Protein AF-A0A8K0P795-F1 (afdb_monomer_lite)

Organism: Ladona fulva (NCBI:txid123851)

pLDDT: mean 73.06, std 20.1, range [24.53, 95.75]

Structure (mmCIF, N/CA/C/O backbone):
data_AF-A0A8K0P795-F1
#
_entry.id   AF-A0A8K0P795-F1
#
loop_
_atom_site.group_PDB
_atom_site.id
_atom_site.type_symbol
_atom_site.label_atom_id
_atom_site.label_alt_id
_atom_site.label_comp_id
_atom_site.label_asym_id
_atom_site.label_entity_id
_atom_site.label_seq_id
_atom_site.pdbx_PDB_ins_code
_atom_site.Cartn_x
_atom_site.Cartn_y
_atom_site.Cartn_z
_atom_site.occupancy
_atom_site.B_iso_or_equiv
_atom_site.auth_seq_id
_atom_site.auth_comp_id
_atom_site.auth_asym_id
_atom_site.auth_atom_id
_atom_site.pdbx_PDB_model_num
ATOM 1 N N . MET A 1 1 ? 31.145 4.827 -40.349 1.00 39.22 1 MET A N 1
ATOM 2 C CA . MET A 1 1 ? 30.273 5.977 -40.010 1.00 39.22 1 MET A CA 1
ATOM 3 C C . MET A 1 1 ? 30.543 6.346 -38.563 1.00 39.22 1 MET A C 1
ATOM 5 O O . MET A 1 1 ? 30.526 5.424 -37.750 1.00 39.22 1 MET A O 1
ATOM 9 N N . PRO A 1 2 ? 30.859 7.611 -38.242 1.00 43.78 2 PRO A N 1
ATOM 10 C CA . PRO A 1 2 ? 31.162 7.998 -36.871 1.00 43.78 2 PRO A CA 1
ATOM 11 C C . PRO A 1 2 ? 29.923 7.743 -36.013 1.00 43.78 2 PRO A C 1
ATOM 13 O O . PRO A 1 2 ? 28.812 8.144 -36.361 1.00 43.78 2 PRO A O 1
ATOM 16 N N . LEU A 1 3 ? 30.112 6.967 -34.952 1.00 54.28 3 LEU A N 1
ATOM 17 C CA . LEU A 1 3 ? 29.038 6.528 -34.074 1.00 54.28 3 LEU A CA 1
ATOM 18 C C . LEU A 1 3 ? 28.539 7.751 -33.295 1.00 54.28 3 LEU A C 1
ATOM 20 O O . LEU A 1 3 ? 29.339 8.490 -32.716 1.00 54.28 3 LEU A O 1
ATOM 24 N N . GLY A 1 4 ? 27.232 8.013 -33.393 1.00 63.78 4 GLY A N 1
ATOM 25 C CA . GLY A 1 4 ? 26.589 9.198 -32.825 1.00 63.78 4 GLY A CA 1
ATOM 26 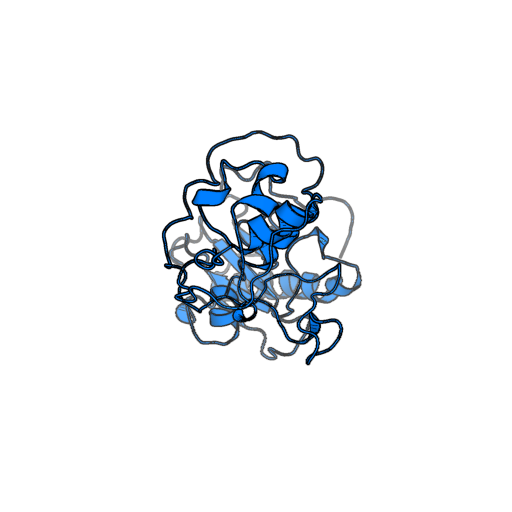C C . GLY A 1 4 ? 26.753 9.281 -31.307 1.00 63.78 4 GLY A C 1
ATOM 27 O O . GLY A 1 4 ? 27.310 8.395 -30.671 1.00 63.78 4 GLY A O 1
ATOM 28 N N . ARG A 1 5 ? 26.281 10.355 -30.674 1.00 78.38 5 ARG A N 1
ATOM 29 C CA . ARG A 1 5 ? 26.218 10.381 -29.204 1.00 78.38 5 ARG A CA 1
ATOM 30 C C . ARG A 1 5 ? 25.296 9.270 -28.697 1.00 78.38 5 ARG A C 1
ATOM 32 O O . ARG A 1 5 ? 24.285 8.977 -29.337 1.00 78.38 5 ARG A O 1
ATOM 39 N N . CYS A 1 6 ? 25.655 8.670 -27.559 1.00 81.75 6 CYS A N 1
ATOM 40 C CA . CYS A 1 6 ? 24.777 7.724 -26.878 1.00 81.75 6 CYS A CA 1
ATOM 41 C C . CYS A 1 6 ? 23.409 8.375 -26.630 1.00 81.75 6 CYS A C 1
ATOM 43 O O . CYS A 1 6 ? 23.326 9.541 -26.250 1.00 81.75 6 CYS A O 1
ATOM 45 N N . LEU A 1 7 ? 22.341 7.618 -26.861 1.00 82.56 7 LEU A N 1
ATOM 46 C CA . LEU A 1 7 ? 20.972 8.099 -26.717 1.00 82.56 7 LEU A CA 1
ATOM 47 C C . LEU A 1 7 ? 20.549 8.333 -25.261 1.00 82.56 7 LEU A C 1
ATOM 49 O O . LEU A 1 7 ? 19.622 9.105 -25.012 1.00 82.56 7 LEU A O 1
ATOM 53 N N . VAL A 1 8 ? 21.190 7.645 -24.319 1.00 76.00 8 VAL A N 1
ATOM 54 C CA . VAL A 1 8 ? 20.822 7.695 -22.905 1.00 76.00 8 VAL A CA 1
ATOM 55 C C . VAL A 1 8 ? 21.069 9.092 -22.338 1.00 76.00 8 VAL A C 1
ATOM 57 O O . VAL A 1 8 ? 22.171 9.632 -22.453 1.00 76.00 8 VAL A O 1
ATOM 60 N N . ILE A 1 9 ? 20.035 9.667 -21.716 1.00 69.50 9 ILE A N 1
ATOM 61 C CA . ILE A 1 9 ? 20.100 10.988 -21.082 1.00 69.50 9 ILE A CA 1
ATOM 62 C C . ILE A 1 9 ? 21.174 10.968 -19.986 1.00 69.50 9 ILE A C 1
ATOM 64 O O . ILE A 1 9 ? 21.279 10.018 -19.217 1.00 69.50 9 ILE A O 1
ATOM 68 N N . GLY A 1 10 ? 22.030 11.992 -19.966 1.00 66.81 10 GLY A N 1
ATOM 69 C CA . GLY A 1 10 ? 23.158 12.079 -19.032 1.00 66.81 10 GLY A CA 1
ATOM 70 C C . GLY A 1 10 ? 24.388 11.244 -19.418 1.00 66.81 10 GLY A C 1
ATOM 71 O O . GLY A 1 10 ? 25.438 11.387 -18.795 1.00 66.81 10 GLY A O 1
ATOM 72 N N . CYS A 1 11 ? 24.329 10.416 -20.469 1.00 71.25 11 CYS A N 1
ATOM 73 C CA . CYS A 1 11 ? 25.502 9.679 -20.932 1.00 71.25 11 CYS A CA 1
ATOM 74 C C . CYS A 1 11 ? 26.389 10.544 -21.843 1.00 71.25 11 CYS A C 1
ATOM 76 O O . CYS A 1 11 ? 26.081 10.776 -23.010 1.00 71.25 11 CYS A O 1
ATOM 78 N N . GLY A 1 12 ? 27.554 10.959 -21.337 1.00 69.88 12 GLY A N 1
ATOM 79 C CA . GLY A 1 12 ? 28.558 11.721 -22.096 1.00 69.88 12 GLY A CA 1
ATOM 80 C C . GLY A 1 12 ? 29.359 10.912 -23.127 1.00 69.88 12 GLY A C 1
ATOM 81 O O . GLY A 1 12 ? 30.314 11.426 -23.705 1.00 69.88 12 GLY A O 1
ATOM 82 N N . THR A 1 13 ? 29.017 9.640 -23.366 1.00 77.12 13 THR A N 1
ATOM 83 C CA . THR A 1 13 ? 29.786 8.787 -24.285 1.00 77.12 13 THR A CA 1
ATOM 84 C C . THR A 1 13 ? 29.530 9.208 -25.734 1.00 77.12 13 THR A C 1
ATOM 86 O O . THR A 1 13 ? 28.415 9.088 -26.250 1.00 77.12 13 THR A O 1
ATOM 89 N N . SER A 1 14 ? 30.582 9.675 -26.403 1.00 72.75 14 SER A N 1
ATOM 90 C CA . SER A 1 14 ? 30.595 10.006 -27.828 1.00 72.75 14 SER A CA 1
ATOM 91 C C . SER A 1 14 ? 31.686 9.188 -28.524 1.00 72.75 14 SER A C 1
ATOM 93 O O . SER A 1 14 ? 32.802 9.086 -28.024 1.00 72.75 14 SER A O 1
ATOM 95 N N . GLY A 1 15 ? 31.348 8.541 -29.644 1.00 70.62 15 GLY A N 1
ATOM 96 C CA . GLY A 1 15 ? 32.251 7.603 -30.320 1.00 70.62 15 GLY A CA 1
ATOM 97 C C . GLY A 1 15 ? 32.399 6.238 -29.622 1.00 70.62 15 GLY A C 1
ATOM 98 O O . GLY A 1 15 ? 31.711 5.935 -28.645 1.00 70.62 15 GLY A O 1
ATOM 99 N N . GLY A 1 16 ? 33.278 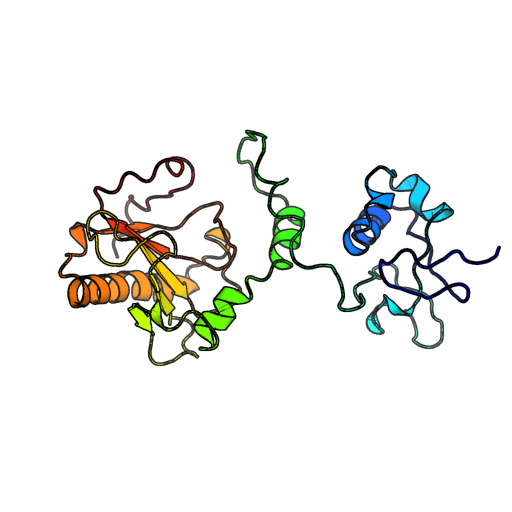5.387 -30.166 1.00 77.19 16 GLY A N 1
ATOM 100 C CA . GLY A 1 16 ? 33.503 4.009 -29.695 1.00 77.19 16 GLY A CA 1
ATOM 101 C C . GLY A 1 16 ? 32.414 3.018 -30.123 1.00 77.19 16 GLY A C 1
ATOM 102 O O . GLY A 1 16 ? 31.491 3.390 -30.833 1.00 77.19 16 GLY A O 1
ATOM 103 N N . LYS A 1 17 ? 32.514 1.744 -29.714 1.00 80.25 17 LYS A N 1
ATOM 104 C CA . LYS A 1 17 ? 31.526 0.694 -30.039 1.00 80.25 17 LYS A CA 1
ATOM 105 C C . LYS A 1 17 ? 30.145 1.088 -29.513 1.00 80.25 17 LYS A C 1
ATOM 107 O O . LYS A 1 17 ? 30.014 1.412 -28.339 1.00 80.25 17 LYS A O 1
ATOM 112 N N . GLN A 1 18 ? 29.122 1.032 -30.362 1.00 85.31 18 GLN A N 1
ATOM 113 C CA . GLN A 1 18 ? 27.737 1.301 -29.973 1.00 85.31 18 GLN A CA 1
ATOM 114 C C . GLN A 1 18 ? 26.785 0.317 -30.638 1.00 85.31 18 GLN A C 1
ATOM 116 O O . GLN A 1 18 ? 27.052 -0.203 -31.724 1.00 85.31 18 GLN A O 1
ATOM 121 N N . PHE A 1 19 ? 25.656 0.090 -29.981 1.00 87.06 19 PHE A N 1
ATOM 122 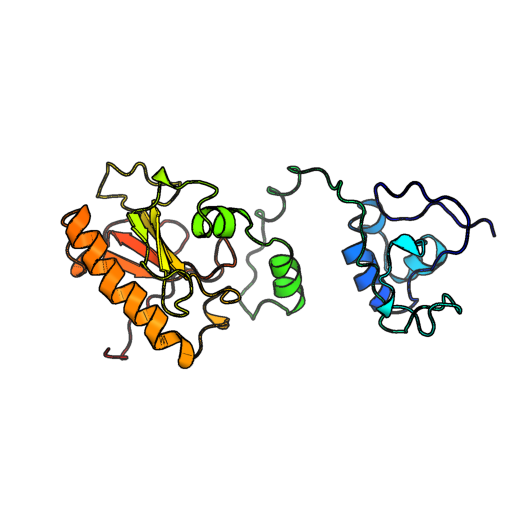C CA . PHE A 1 19 ? 24.613 -0.815 -30.422 1.00 87.06 19 PHE A CA 1
ATOM 123 C C . PHE A 1 19 ? 23.446 -0.034 -31.008 1.00 87.06 19 PHE A C 1
ATOM 125 O O . PHE A 1 19 ? 22.941 0.912 -30.403 1.00 87.06 19 PHE A O 1
ATOM 132 N N . ARG A 1 20 ? 23.024 -0.443 -32.204 1.00 87.94 20 ARG A N 1
ATOM 133 C CA . ARG A 1 20 ? 21.805 0.051 -32.847 1.00 87.94 20 ARG A CA 1
ATOM 134 C C . ARG A 1 20 ? 20.589 -0.629 -32.238 1.00 87.94 20 ARG A C 1
ATOM 136 O O . ARG A 1 20 ? 20.677 -1.760 -31.761 1.00 87.94 20 ARG A O 1
ATOM 143 N N . PHE A 1 21 ? 19.451 0.046 -32.323 1.00 86.94 21 PHE A N 1
ATOM 144 C CA . PHE A 1 21 ? 18.169 -0.531 -31.934 1.00 86.94 21 PHE A CA 1
ATOM 145 C C . PHE A 1 21 ? 17.851 -1.776 -32.770 1.00 86.94 21 PHE A C 1
ATOM 147 O O . PHE A 1 21 ? 18.122 -1.764 -33.969 1.00 86.94 21 PHE A O 1
ATOM 154 N N . PRO A 1 22 ? 17.244 -2.829 -32.198 1.00 83.81 22 PRO A N 1
ATOM 155 C CA . PRO A 1 22 ? 16.767 -3.976 -32.969 1.00 83.81 22 PRO A CA 1
ATOM 156 C C . PRO A 1 22 ? 15.833 -3.552 -34.116 1.00 83.81 22 PRO A C 1
ATOM 158 O O . PRO A 1 22 ? 15.027 -2.648 -33.958 1.00 83.81 22 PRO A O 1
ATOM 161 N N . ARG A 1 23 ? 15.866 -4.223 -35.274 1.00 81.00 23 ARG A N 1
ATOM 162 C CA . ARG A 1 23 ? 14.910 -3.931 -36.372 1.00 81.00 23 ARG A CA 1
ATOM 163 C C . ARG A 1 23 ? 13.493 -4.470 -36.123 1.00 81.00 23 ARG A C 1
ATOM 165 O O . ARG A 1 23 ? 12.609 -4.287 -36.951 1.00 81.00 23 ARG A O 1
ATOM 172 N N . THR A 1 24 ? 13.286 -5.172 -35.014 1.00 76.88 24 THR A N 1
ATOM 173 C CA . THR A 1 24 ? 12.017 -5.807 -34.647 1.00 76.88 24 THR A CA 1
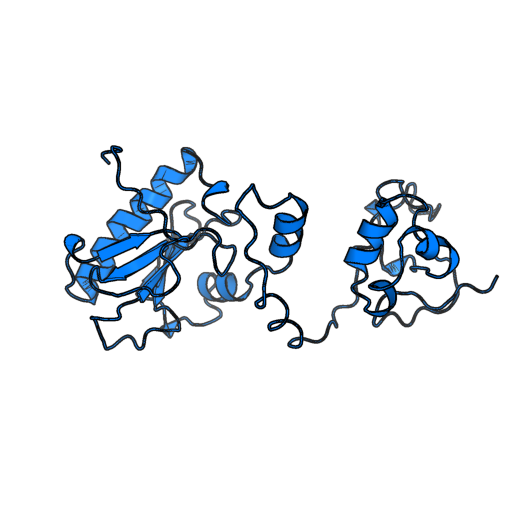ATOM 174 C C . THR A 1 24 ? 11.243 -4.950 -33.644 1.00 76.88 24 THR A C 1
ATOM 176 O O . THR A 1 24 ? 11.746 -3.939 -33.155 1.00 76.88 24 THR A O 1
ATOM 179 N N . VAL A 1 25 ? 10.038 -5.393 -33.267 1.00 74.94 25 VAL A N 1
ATOM 180 C CA . VAL A 1 25 ? 9.224 -4.759 -32.210 1.00 74.94 25 VAL A CA 1
ATOM 181 C C . VAL A 1 25 ? 9.966 -4.602 -30.872 1.00 74.94 25 VAL A C 1
ATOM 183 O O . VAL A 1 25 ? 9.617 -3.726 -30.091 1.00 74.94 25 VAL A O 1
ATOM 186 N N . ARG A 1 26 ? 11.063 -5.342 -30.641 1.00 77.06 26 ARG A N 1
ATOM 187 C CA . ARG A 1 26 ? 11.973 -5.147 -29.493 1.00 77.06 26 ARG A CA 1
ATOM 188 C C . ARG A 1 26 ? 12.599 -3.755 -29.417 1.00 77.06 26 ARG A C 1
ATOM 190 O O . ARG A 1 26 ? 13.030 -3.347 -28.345 1.00 77.06 26 ARG A O 1
ATOM 197 N N . ALA A 1 27 ? 12.666 -3.005 -30.515 1.00 79.44 27 ALA A N 1
ATOM 198 C CA . ALA A 1 27 ? 13.080 -1.607 -30.439 1.00 79.44 27 ALA A CA 1
ATOM 199 C C . ALA A 1 27 ? 12.153 -0.766 -29.553 1.00 79.44 27 ALA A C 1
ATOM 201 O O . ALA A 1 27 ? 12.612 0.218 -28.980 1.00 79.44 27 ALA A O 1
ATOM 202 N N . LEU A 1 28 ? 10.884 -1.165 -29.399 1.00 72.25 28 LEU A N 1
ATOM 203 C CA . LEU A 1 28 ? 9.961 -0.546 -28.451 1.00 72.25 28 LEU A CA 1
ATOM 204 C C . LEU A 1 28 ? 10.399 -0.793 -27.004 1.00 72.25 28 LEU A C 1
ATOM 206 O O . LEU A 1 28 ? 10.331 0.126 -26.198 1.00 72.25 28 LEU A O 1
ATOM 210 N N . GLU A 1 29 ? 10.912 -1.985 -26.685 1.00 72.25 29 GLU A N 1
ATOM 211 C CA . GLU A 1 29 ? 11.464 -2.290 -25.357 1.00 72.25 29 GLU A CA 1
ATOM 212 C C . GLU A 1 29 ? 12.667 -1.385 -25.066 1.00 72.25 29 GLU A C 1
ATOM 214 O O . GLU A 1 29 ? 12.699 -0.703 -24.049 1.00 72.25 29 GLU A O 1
ATOM 219 N N . TRP A 1 30 ? 13.616 -1.279 -26.000 1.00 80.19 30 TRP A N 1
ATOM 220 C CA . TRP A 1 30 ? 14.770 -0.385 -25.846 1.00 80.19 30 TRP A CA 1
ATOM 221 C C . TRP A 1 30 ? 14.359 1.092 -25.751 1.00 80.19 30 TRP A C 1
ATOM 223 O O . TRP A 1 30 ? 14.953 1.844 -24.982 1.00 80.19 30 TRP A O 1
ATOM 233 N N . LYS A 1 31 ? 13.328 1.507 -26.503 1.00 77.00 31 LYS A N 1
ATOM 234 C CA . LYS A 1 31 ? 12.771 2.869 -26.469 1.00 77.00 31 LYS A CA 1
ATOM 235 C C . LYS A 1 31 ? 12.191 3.183 -25.091 1.00 77.00 31 LYS A C 1
ATOM 237 O O . LYS A 1 31 ? 12.475 4.257 -24.572 1.00 77.00 31 LYS A O 1
ATOM 242 N N . LYS A 1 32 ? 11.457 2.235 -24.492 1.00 69.56 32 LYS A N 1
ATOM 243 C CA . LYS A 1 32 ? 10.894 2.349 -23.136 1.00 69.56 32 LYS A CA 1
ATOM 244 C C . LYS A 1 32 ? 11.991 2.572 -22.091 1.00 69.56 32 LYS A C 1
ATOM 246 O O . LYS A 1 32 ? 11.884 3.495 -21.294 1.00 69.56 32 LYS A O 1
ATOM 251 N N . PHE A 1 33 ? 13.070 1.789 -22.132 1.00 70.19 33 PHE A N 1
ATOM 252 C CA . PHE A 1 33 ? 14.158 1.914 -21.153 1.00 70.19 33 PHE A CA 1
ATOM 253 C C . PHE A 1 33 ? 14.954 3.219 -21.284 1.00 70.19 33 PHE A C 1
ATOM 255 O O . PHE A 1 33 ? 15.440 3.739 -20.290 1.00 70.19 33 PHE A O 1
ATOM 262 N N . CYS A 1 34 ? 15.064 3.791 -22.486 1.00 67.69 34 CYS A N 1
ATOM 263 C CA . CYS A 1 34 ? 15.845 5.014 -22.691 1.00 67.69 34 CYS A CA 1
ATOM 264 C C . CYS A 1 34 ? 15.175 6.298 -22.171 1.00 67.69 34 CYS A C 1
ATOM 266 O O . CYS A 1 34 ? 15.875 7.308 -22.103 1.00 67.69 34 CYS A O 1
ATOM 268 N N . GLN A 1 35 ? 13.861 6.275 -21.883 1.00 63.94 35 GLN A N 1
ATOM 269 C CA . GLN A 1 35 ? 13.051 7.398 -21.366 1.00 63.94 35 GLN A CA 1
ATOM 270 C C . GLN A 1 35 ? 13.411 8.769 -21.974 1.00 63.94 35 GLN A C 1
ATOM 272 O O . GLN A 1 35 ? 13.500 9.781 -21.283 1.00 63.94 35 GLN A O 1
ATOM 277 N N . ASN A 1 36 ? 13.687 8.801 -23.282 1.00 68.69 36 ASN A N 1
ATOM 278 C CA . ASN A 1 36 ? 14.147 10.002 -23.967 1.00 68.69 36 ASN A CA 1
ATOM 279 C C . ASN A 1 36 ? 12.991 10.610 -24.773 1.00 68.69 36 ASN A C 1
ATOM 281 O O . ASN A 1 36 ? 12.583 9.976 -25.752 1.00 68.69 36 ASN A O 1
ATOM 285 N N . PRO A 1 37 ? 12.534 11.841 -24.456 1.00 69.06 37 PRO A N 1
ATOM 286 C CA . PRO A 1 37 ? 11.409 12.488 -25.142 1.00 69.06 37 PRO A CA 1
ATOM 287 C C . PRO A 1 37 ? 11.578 12.583 -26.665 1.00 69.06 37 PRO A C 1
ATOM 289 O O . PRO A 1 37 ? 10.614 12.613 -27.427 1.00 69.06 37 PRO A O 1
ATOM 292 N N . LYS A 1 38 ? 12.827 12.568 -27.154 1.00 69.44 38 LYS A N 1
ATOM 293 C CA . LYS A 1 38 ? 13.139 12.563 -28.594 1.00 69.44 38 LYS A CA 1
ATOM 294 C C . LYS A 1 38 ? 12.654 11.310 -29.323 1.00 69.44 38 LYS A C 1
ATOM 296 O O . LYS A 1 38 ? 12.631 11.303 -30.552 1.00 69.44 38 LYS A O 1
ATOM 301 N N . LEU A 1 39 ? 12.343 10.239 -28.599 1.00 74.44 39 LEU A N 1
ATOM 302 C CA . LEU A 1 39 ? 11.914 8.975 -29.179 1.00 74.44 39 LEU A CA 1
ATOM 303 C C . LEU A 1 39 ? 10.401 8.862 -29.276 1.00 74.44 39 LEU A C 1
ATOM 305 O O . LEU A 1 39 ? 9.946 8.063 -30.092 1.00 74.44 39 LEU A O 1
ATOM 309 N N . ASP A 1 40 ? 9.631 9.626 -28.500 1.00 70.56 40 ASP A N 1
ATOM 310 C CA . ASP A 1 40 ? 8.185 9.428 -28.333 1.00 70.56 40 ASP A CA 1
ATOM 311 C C . ASP A 1 40 ? 7.438 9.508 -29.663 1.00 70.56 40 ASP A C 1
ATOM 313 O O . ASP A 1 40 ? 6.715 8.573 -30.014 1.00 70.56 40 ASP A O 1
ATOM 317 N N . SER A 1 41 ? 7.759 10.510 -30.481 1.00 74.00 41 SER A N 1
ATOM 318 C CA . SER A 1 41 ? 7.205 10.713 -31.826 1.00 74.00 41 SER A CA 1
ATOM 319 C C . SER A 1 41 ? 7.831 9.835 -32.920 1.00 74.00 41 SER A C 1
ATOM 321 O O . SER A 1 41 ? 7.368 9.829 -34.063 1.00 74.00 41 SER A O 1
ATOM 323 N N . VAL A 1 42 ? 8.886 9.071 -32.610 1.00 76.62 42 VAL A N 1
ATOM 324 C CA . VAL A 1 42 ? 9.592 8.246 -33.598 1.00 76.62 42 VAL A CA 1
ATOM 325 C C . VAL A 1 42 ? 9.049 6.819 -33.603 1.00 76.62 42 VAL A C 1
ATOM 327 O O . VAL A 1 42 ? 9.098 6.095 -32.604 1.00 76.62 42 VAL A O 1
ATOM 330 N N . HIS A 1 43 ? 8.572 6.393 -34.775 1.00 78.44 43 HIS A N 1
ATOM 331 C CA . HIS A 1 43 ? 8.150 5.018 -35.026 1.00 78.44 43 HIS A CA 1
ATOM 332 C C . HIS A 1 43 ? 9.339 4.042 -34.974 1.00 78.44 43 HIS A C 1
ATOM 334 O O . HIS A 1 43 ? 10.427 4.350 -35.470 1.00 78.44 43 HIS A O 1
ATOM 340 N N . TYR A 1 44 ? 9.127 2.841 -34.424 1.00 74.62 44 TYR A N 1
ATOM 341 C CA . TYR A 1 44 ? 10.206 1.898 -34.098 1.00 74.62 44 TYR A CA 1
ATOM 342 C C . TYR A 1 44 ? 11.071 1.487 -35.298 1.00 74.62 44 TYR A C 1
ATOM 344 O O . TYR A 1 44 ? 12.272 1.263 -35.155 1.00 74.62 44 TYR A O 1
ATOM 352 N N . THR A 1 45 ? 10.491 1.467 -36.499 1.00 76.69 45 THR A N 1
ATOM 353 C CA . THR A 1 45 ? 11.199 1.142 -37.748 1.00 76.69 45 THR A CA 1
ATOM 354 C C . THR A 1 45 ? 12.319 2.127 -38.083 1.00 76.69 45 THR A C 1
ATOM 356 O O . THR A 1 45 ? 13.281 1.748 -38.742 1.00 76.69 45 THR A O 1
ATOM 359 N N . LYS A 1 46 ? 12.234 3.375 -37.603 1.00 82.69 46 LYS A N 1
ATOM 360 C CA . LYS A 1 46 ? 13.239 4.425 -37.836 1.00 82.69 46 LYS A CA 1
ATOM 361 C C . LYS A 1 46 ? 14.317 4.479 -36.745 1.00 82.69 46 LYS A C 1
ATOM 363 O O . LYS A 1 46 ? 15.271 5.246 -36.877 1.00 82.69 46 LYS A O 1
ATOM 368 N N . LEU A 1 47 ? 14.185 3.687 -35.675 1.00 83.31 47 LEU A N 1
ATOM 369 C CA . LEU A 1 47 ? 15.085 3.752 -34.520 1.00 83.31 47 LEU A CA 1
ATOM 370 C C . LEU A 1 47 ? 16.468 3.154 -34.803 1.00 83.31 47 LEU A C 1
ATOM 372 O O . LEU A 1 47 ? 17.475 3.722 -34.385 1.00 83.31 47 LEU A O 1
ATOM 376 N N . HIS A 1 48 ? 16.523 2.052 -35.559 1.00 84.75 48 HIS A N 1
ATOM 377 C CA . HIS A 1 48 ? 17.766 1.341 -35.894 1.00 84.75 48 HIS A CA 1
ATOM 378 C C . HIS A 1 48 ? 18.792 2.230 -36.621 1.00 84.75 48 HIS A C 1
ATOM 380 O O . HIS A 1 48 ? 20.003 2.075 -36.450 1.00 84.75 48 HIS A O 1
ATOM 386 N N . ASP A 1 49 ? 18.318 3.151 -37.459 1.00 81.44 49 ASP A N 1
ATOM 387 C CA . ASP A 1 49 ? 19.194 3.906 -38.355 1.00 81.44 49 ASP A CA 1
ATOM 388 C C . ASP A 1 49 ? 19.715 5.200 -37.722 1.00 81.44 49 ASP A C 1
ATOM 390 O O . ASP A 1 49 ? 20.789 5.673 -38.092 1.00 81.44 49 ASP A O 1
ATOM 394 N N . ARG A 1 50 ? 18.973 5.757 -36.756 1.00 77.62 50 ARG A N 1
ATOM 395 C CA . ARG A 1 50 ? 19.230 7.090 -36.191 1.00 77.62 50 ARG A CA 1
ATOM 396 C C . ARG A 1 50 ? 19.808 7.065 -34.781 1.00 77.62 50 ARG A C 1
ATOM 398 O O . ARG A 1 50 ? 20.503 8.007 -34.408 1.00 77.62 50 ARG A O 1
ATOM 405 N N . PHE A 1 51 ? 19.548 6.016 -34.004 1.00 85.12 51 PHE A N 1
ATOM 406 C CA . PHE A 1 51 ? 19.856 6.006 -32.578 1.00 85.12 51 PHE A CA 1
ATOM 407 C C . PHE A 1 51 ? 20.740 4.836 -32.161 1.00 85.12 51 PHE A C 1
ATOM 409 O O . PHE A 1 51 ? 20.651 3.727 -32.691 1.00 85.12 51 PHE A O 1
ATOM 416 N N . HIS A 1 52 ? 21.601 5.115 -31.184 1.00 87.06 52 HIS A N 1
ATOM 417 C CA . HIS A 1 52 ? 22.650 4.211 -30.741 1.00 87.06 52 HIS A CA 1
ATOM 418 C C . HIS A 1 52 ? 22.800 4.277 -29.218 1.00 87.06 52 HIS A C 1
ATOM 420 O O . HIS A 1 52 ? 22.641 5.340 -28.617 1.00 87.06 52 HIS A O 1
ATOM 426 N N . ILE A 1 53 ? 23.126 3.145 -28.598 1.00 86.94 53 ILE A N 1
ATOM 427 C CA . ILE A 1 53 ? 23.351 3.020 -27.154 1.00 86.94 53 ILE A CA 1
ATOM 428 C C . ILE A 1 53 ? 24.747 2.440 -26.926 1.00 86.94 53 ILE A C 1
ATOM 430 O O . ILE A 1 53 ? 25.152 1.496 -27.606 1.00 86.94 53 ILE A O 1
ATOM 434 N N . CYS A 1 54 ? 25.510 3.004 -25.990 1.00 85.75 54 CYS A N 1
ATOM 435 C CA . CYS A 1 54 ? 26.850 2.512 -25.686 1.00 85.75 54 CYS A CA 1
ATOM 436 C C . CYS A 1 54 ? 26.827 1.278 -24.747 1.00 85.75 54 CYS A C 1
ATOM 438 O O . CYS A 1 54 ? 25.851 1.064 -24.026 1.00 85.75 54 CYS A O 1
ATOM 440 N N . PRO A 1 55 ? 27.907 0.475 -24.713 1.00 85.81 55 PRO A N 1
ATOM 441 C CA . PRO A 1 55 ? 28.017 -0.733 -23.892 1.00 85.81 55 PRO A CA 1
ATOM 442 C C . PRO A 1 55 ? 27.795 -0.536 -22.391 1.00 85.81 55 PRO A C 1
ATOM 444 O O . PRO A 1 55 ? 27.359 -1.471 -21.729 1.00 85.81 55 PRO A O 1
ATOM 447 N N . LYS A 1 56 ? 28.045 0.671 -21.861 1.00 80.50 56 LYS A N 1
ATOM 448 C CA . LYS A 1 56 ? 27.885 0.998 -20.432 1.00 80.50 56 LYS A CA 1
ATOM 449 C C . LYS A 1 56 ? 26.452 0.819 -19.922 1.00 80.50 56 LYS A C 1
ATOM 451 O O . LYS A 1 56 ? 26.252 0.733 -18.720 1.00 80.50 56 LYS A O 1
ATOM 456 N N . HIS A 1 57 ? 25.474 0.781 -20.826 1.00 81.38 57 HIS A N 1
ATOM 457 C CA . HIS A 1 57 ? 24.064 0.655 -20.471 1.00 81.38 57 HIS A CA 1
ATOM 458 C C . HIS A 1 57 ? 23.558 -0.788 -20.433 1.00 81.38 57 HIS A C 1
ATOM 460 O O . HIS A 1 57 ? 22.387 -1.008 -20.149 1.00 81.38 57 HIS A O 1
ATOM 466 N N . PHE A 1 58 ? 24.413 -1.774 -20.708 1.00 84.44 58 PHE A N 1
ATOM 467 C CA . PHE A 1 58 ? 24.047 -3.187 -20.700 1.00 84.44 58 PHE A CA 1
ATOM 468 C C . PHE A 1 58 ? 24.828 -3.916 -19.609 1.00 84.44 58 PHE A C 1
ATOM 470 O O . PHE A 1 58 ? 26.051 -3.805 -19.547 1.00 84.44 58 PHE A O 1
ATOM 477 N N . GLU A 1 59 ? 24.125 -4.688 -18.783 1.00 78.56 59 GLU A N 1
ATOM 478 C CA . GLU A 1 59 ? 24.745 -5.573 -17.792 1.00 78.56 59 GLU A CA 1
ATOM 479 C C . GLU A 1 59 ? 25.607 -6.655 -18.457 1.00 78.56 59 GLU A C 1
ATOM 481 O O . GLU A 1 59 ? 25.348 -7.064 -19.590 1.00 78.56 59 GLU A O 1
ATOM 486 N N . GLU A 1 60 ? 26.589 -7.191 -17.734 1.00 79.06 60 GLU A N 1
ATOM 487 C CA . GLU A 1 60 ? 27.509 -8.215 -18.256 1.00 79.06 60 GLU A CA 1
ATOM 488 C C . GLU A 1 60 ? 26.780 -9.463 -18.779 1.00 79.06 60 GLU A C 1
ATOM 490 O O . GLU A 1 60 ? 27.139 -10.012 -19.823 1.00 79.06 60 GLU A O 1
ATOM 495 N N . LYS A 1 61 ? 25.672 -9.845 -18.130 1.00 78.56 61 LYS A N 1
ATOM 496 C CA . LYS A 1 61 ? 24.803 -10.959 -18.549 1.00 78.56 61 LYS A CA 1
ATOM 497 C C . LYS A 1 61 ? 24.148 -10.766 -19.922 1.00 78.56 61 LYS A C 1
ATOM 499 O O . LYS A 1 61 ? 23.604 -11.715 -20.473 1.00 78.56 61 LYS A O 1
ATOM 504 N N . CYS A 1 62 ? 24.152 -9.550 -20.472 1.00 79.56 62 CYS A N 1
ATOM 505 C CA . CYS A 1 62 ? 23.557 -9.244 -21.773 1.00 79.56 62 CYS A CA 1
ATOM 506 C C . CYS A 1 62 ? 24.467 -9.599 -22.958 1.00 79.56 62 CYS A C 1
ATOM 508 O O . CYS A 1 62 ? 24.045 -9.453 -24.108 1.00 79.56 62 CYS A O 1
ATOM 510 N N . TYR A 1 63 ? 25.698 -10.051 -22.713 1.00 83.44 63 TYR A N 1
ATOM 511 C CA . TYR A 1 63 ? 26.679 -10.352 -23.752 1.00 83.44 63 TYR A CA 1
ATOM 512 C C . TYR A 1 63 ? 26.822 -11.863 -23.963 1.00 83.44 63 TYR A C 1
ATOM 514 O O . TYR A 1 63 ? 26.846 -12.630 -23.008 1.00 83.44 63 TYR A O 1
ATOM 522 N N . THR A 1 64 ? 26.948 -12.304 -25.222 1.00 76.19 64 THR A N 1
ATOM 523 C CA . THR A 1 64 ? 27.168 -13.732 -25.549 1.00 76.19 64 THR A CA 1
ATOM 524 C C . THR A 1 64 ? 28.490 -14.250 -24.991 1.00 76.19 64 THR A C 1
ATOM 526 O O . THR A 1 64 ? 28.572 -15.382 -24.536 1.00 76.19 64 THR A O 1
ATOM 529 N N . TYR A 1 65 ? 29.516 -13.400 -25.039 1.00 69.69 65 TYR A N 1
ATOM 530 C CA . TYR A 1 65 ? 30.813 -13.602 -24.401 1.00 69.69 65 TYR A CA 1
ATOM 531 C C . TYR A 1 65 ? 31.327 -12.226 -23.960 1.00 69.69 65 TYR A C 1
ATOM 533 O O . TYR A 1 65 ? 31.262 -11.306 -24.793 1.00 69.69 65 TYR A O 1
ATOM 541 N N . PRO A 1 66 ? 31.879 -12.068 -22.742 1.00 58.75 66 PRO A N 1
ATOM 542 C CA . PRO A 1 66 ? 32.360 -10.779 -22.227 1.00 58.75 66 PRO A CA 1
ATOM 543 C C . PRO A 1 66 ? 33.362 -10.089 -23.167 1.00 58.75 66 PRO A C 1
ATOM 545 O O . PRO A 1 66 ? 33.348 -8.875 -23.338 1.00 58.75 66 PRO A O 1
ATOM 548 N N . THR A 1 67 ? 34.175 -10.880 -23.868 1.00 57.50 67 THR A N 1
ATOM 549 C CA . THR A 1 67 ? 35.217 -10.424 -24.801 1.00 57.50 67 THR A CA 1
ATOM 550 C C . THR A 1 67 ? 34.700 -10.088 -26.203 1.00 57.50 67 THR A C 1
ATOM 552 O O . THR A 1 67 ? 35.257 -9.234 -26.887 1.00 57.50 67 THR A O 1
ATOM 555 N N . SER A 1 68 ? 33.607 -10.717 -26.649 1.00 60.22 68 SER A N 1
ATOM 556 C CA . SER A 1 68 ? 33.045 -10.517 -27.999 1.00 60.22 68 SER A CA 1
ATOM 557 C C . SER A 1 68 ? 32.327 -9.169 -28.153 1.00 60.22 68 SER A C 1
ATOM 559 O O . SER A 1 68 ? 32.164 -8.632 -29.256 1.00 60.22 68 SER A O 1
ATOM 561 N N . GLY A 1 69 ? 31.841 -8.620 -27.033 1.00 67.56 69 GLY A N 1
ATOM 562 C CA . GLY A 1 69 ? 30.966 -7.453 -26.978 1.00 67.56 69 GLY A CA 1
ATOM 563 C C . GLY A 1 69 ? 29.780 -7.533 -27.949 1.00 67.56 69 GLY A C 1
ATOM 564 O O . GLY A 1 69 ? 29.365 -6.506 -28.482 1.00 67.56 69 GLY A O 1
ATOM 565 N N . LYS A 1 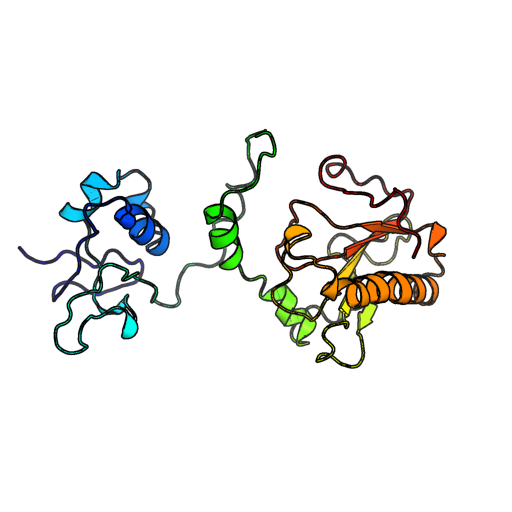70 ? 29.289 -8.735 -28.269 1.00 80.38 70 LYS A N 1
ATOM 566 C CA . LYS A 1 70 ? 28.060 -8.936 -29.038 1.00 80.38 70 LYS A CA 1
ATOM 567 C C . LYS A 1 70 ? 26.921 -9.157 -28.050 1.00 80.38 70 LYS A C 1
ATOM 569 O O . LYS A 1 70 ? 27.040 -9.970 -27.136 1.00 80.38 70 LYS A O 1
ATOM 574 N N . LEU A 1 71 ? 25.839 -8.406 -28.224 1.00 84.31 71 LEU A N 1
ATOM 575 C CA . LEU A 1 71 ? 24.665 -8.526 -27.372 1.00 84.31 71 LEU A CA 1
ATOM 576 C C . LEU A 1 71 ? 23.881 -9.796 -27.709 1.00 84.31 71 LEU A C 1
ATOM 578 O O . LEU A 1 71 ? 23.732 -10.163 -28.879 1.00 84.31 71 LEU A O 1
ATOM 582 N N . LEU A 1 72 ? 23.356 -10.439 -26.670 1.00 81.94 72 LEU A N 1
ATOM 583 C CA . LEU A 1 72 ? 22.368 -11.499 -26.795 1.00 81.94 72 LEU A CA 1
ATOM 584 C C . LEU A 1 72 ? 21.104 -10.969 -27.474 1.00 81.94 72 LEU A C 1
ATOM 586 O O . LEU A 1 72 ? 20.759 -9.789 -27.389 1.00 81.94 72 LEU A O 1
ATOM 590 N N . ARG A 1 73 ? 20.355 -11.873 -28.110 1.00 75.25 73 ARG A N 1
ATOM 591 C CA . ARG A 1 73 ? 19.097 -11.524 -28.784 1.00 75.25 73 ARG A CA 1
ATOM 592 C C . ARG A 1 73 ? 18.076 -10.908 -27.824 1.00 75.25 73 ARG A C 1
ATOM 594 O O . ARG A 1 73 ? 17.268 -10.094 -28.260 1.00 75.25 73 ARG A O 1
ATOM 601 N N . ASN A 1 74 ? 18.132 -11.285 -26.545 1.00 75.69 74 ASN A N 1
ATOM 602 C CA . ASN A 1 74 ? 17.276 -10.788 -25.475 1.00 75.69 74 ASN A CA 1
ATOM 603 C C . ASN A 1 74 ? 17.881 -9.634 -24.649 1.00 75.69 74 ASN A C 1
ATOM 605 O O . ASN A 1 74 ? 17.213 -9.169 -23.732 1.00 75.69 74 ASN A O 1
ATOM 609 N N . ALA A 1 75 ? 19.058 -9.106 -25.004 1.00 81.56 75 ALA A N 1
ATOM 610 C CA . ALA A 1 75 ? 19.702 -8.012 -24.277 1.00 81.56 75 ALA A CA 1
ATOM 611 C C . ALA A 1 75 ? 18.838 -6.742 -24.190 1.00 81.56 75 ALA A C 1
ATOM 613 O O . ALA A 1 75 ? 18.240 -6.306 -25.186 1.00 81.56 75 ALA A O 1
ATOM 614 N N . LEU A 1 76 ? 18.822 -6.134 -23.005 1.00 80.00 76 LEU A N 1
ATOM 615 C CA . LEU A 1 76 ? 18.109 -4.899 -22.692 1.00 80.00 76 LEU A CA 1
ATOM 616 C C . LEU A 1 76 ? 19.082 -3.895 -22.056 1.00 80.00 76 LEU A C 1
ATOM 618 O O . LEU A 1 76 ? 19.912 -4.306 -21.244 1.00 80.00 76 LEU A O 1
ATOM 622 N N . PRO A 1 77 ? 19.011 -2.605 -22.423 1.00 76.88 77 PRO A N 1
ATOM 623 C CA . PRO A 1 77 ? 19.807 -1.577 -21.776 1.00 76.88 77 PRO A CA 1
ATOM 624 C C . PRO A 1 77 ? 19.164 -1.233 -20.427 1.00 76.88 77 PRO A C 1
ATOM 626 O O . PRO A 1 77 ? 18.189 -0.491 -20.397 1.00 76.88 77 PRO A O 1
ATOM 629 N N . THR A 1 78 ? 19.645 -1.825 -19.334 1.00 72.75 78 THR A N 1
ATOM 630 C CA . THR A 1 78 ? 19.074 -1.681 -17.980 1.00 72.75 78 THR A CA 1
ATOM 631 C C . THR A 1 78 ? 19.898 -0.786 -17.053 1.00 72.75 78 THR A C 1
ATOM 633 O O . THR A 1 78 ? 19.399 -0.391 -16.004 1.00 72.75 78 THR A O 1
ATOM 636 N N . LEU A 1 79 ? 21.135 -0.432 -17.420 1.00 69.62 79 LEU A N 1
ATOM 637 C CA . LEU A 1 79 ? 22.019 0.390 -16.587 1.00 69.62 79 LEU A CA 1
ATOM 638 C C . LEU A 1 79 ? 21.946 1.860 -17.012 1.00 69.62 79 LEU A C 1
ATOM 640 O O . LEU A 1 79 ? 22.307 2.200 -18.138 1.00 69.62 79 LEU A O 1
ATOM 644 N N . PHE A 1 80 ? 21.528 2.750 -16.116 1.00 66.19 80 PHE A N 1
ATOM 645 C CA . PHE A 1 80 ? 21.396 4.189 -16.371 1.00 66.19 80 PHE A CA 1
ATOM 646 C C . PHE A 1 80 ? 22.140 4.996 -15.296 1.00 66.19 80 PHE A C 1
ATOM 648 O O . PHE A 1 80 ? 22.212 4.540 -14.154 1.00 66.19 80 PHE A O 1
ATOM 655 N N . PRO A 1 81 ? 22.738 6.160 -15.627 1.00 51.50 81 PRO A N 1
ATOM 656 C CA . PRO A 1 81 ? 23.344 7.019 -14.615 1.00 51.50 81 PRO A CA 1
ATOM 657 C C . PRO A 1 81 ? 22.266 7.502 -13.623 1.00 51.50 81 PRO A C 1
ATOM 659 O O . PRO A 1 81 ? 21.146 7.782 -14.049 1.00 51.50 81 PRO A O 1
ATOM 662 N N . PRO A 1 82 ? 22.586 7.632 -12.324 1.00 45.06 82 PRO A N 1
ATOM 663 C CA . PRO A 1 82 ? 21.618 7.853 -11.240 1.00 45.06 82 PRO A CA 1
ATOM 664 C C . PRO A 1 82 ? 20.967 9.252 -11.202 1.00 45.06 82 PRO A C 1
ATOM 666 O O . PRO A 1 82 ? 20.447 9.660 -10.170 1.00 45.06 82 PRO A O 1
ATOM 669 N N . SER A 1 83 ? 20.968 10.011 -12.299 1.00 43.81 83 SER A N 1
ATOM 670 C CA . SER A 1 83 ? 20.387 11.355 -12.358 1.00 43.81 83 SER A CA 1
ATOM 671 C C . SER A 1 83 ? 19.310 11.463 -13.436 1.00 43.81 83 SER A C 1
ATOM 673 O O . SER A 1 83 ? 19.502 12.086 -14.481 1.00 43.81 83 SER A O 1
ATOM 675 N N . LEU A 1 84 ? 18.140 10.887 -13.157 1.00 39.34 84 LEU A N 1
ATOM 676 C CA . LEU A 1 84 ? 16.891 11.409 -13.713 1.00 39.34 84 LEU A CA 1
ATOM 677 C C . LEU A 1 84 ? 16.356 12.488 -12.752 1.00 39.34 84 LEU A C 1
ATOM 679 O O . LEU A 1 84 ? 16.410 12.279 -11.538 1.00 39.34 84 LEU A O 1
ATOM 683 N N . PRO A 1 85 ? 15.897 13.654 -13.250 1.00 34.34 85 PRO A N 1
ATOM 684 C CA . PRO A 1 85 ? 15.395 14.719 -12.391 1.00 34.34 85 PRO A CA 1
ATOM 685 C C . PRO A 1 85 ? 14.159 14.223 -11.642 1.00 34.34 85 PRO A C 1
ATOM 687 O O . PRO A 1 85 ? 13.180 13.802 -12.261 1.00 34.34 85 PRO A O 1
ATOM 690 N N . LYS A 1 86 ? 14.216 14.277 -10.309 1.00 42.41 86 LYS A N 1
ATOM 691 C CA . LYS A 1 86 ? 13.035 14.158 -9.457 1.00 42.41 86 LYS A CA 1
ATOM 692 C C . LYS A 1 86 ? 12.054 15.287 -9.836 1.00 42.41 86 LYS A C 1
ATOM 694 O O . LYS A 1 86 ? 12.487 16.404 -10.099 1.00 42.41 86 LYS A O 1
ATOM 699 N N . GLU A 1 87 ? 10.760 14.955 -9.855 1.00 38.72 87 GLU A N 1
ATOM 700 C CA . GLU A 1 87 ? 9.591 15.861 -9.737 1.00 38.72 87 GLU A CA 1
ATOM 701 C C . GLU A 1 87 ? 8.771 16.315 -10.965 1.00 38.72 87 GLU A C 1
ATOM 703 O O . GLU A 1 87 ? 7.739 16.939 -10.758 1.00 38.72 87 GLU A O 1
ATOM 708 N N . ALA A 1 88 ? 9.050 15.948 -12.219 1.00 34.44 88 ALA A N 1
ATOM 709 C CA . ALA A 1 88 ? 8.292 16.556 -13.337 1.00 34.44 88 ALA A CA 1
ATOM 710 C C . ALA A 1 88 ? 7.177 15.721 -14.015 1.00 34.44 88 ALA A C 1
ATOM 712 O O . ALA A 1 88 ? 6.724 16.135 -15.077 1.00 34.44 88 ALA A O 1
ATOM 713 N N . HIS A 1 89 ? 6.742 14.556 -13.517 1.00 33.88 89 HIS A N 1
ATOM 714 C CA . HIS A 1 89 ? 5.800 13.683 -14.267 1.00 33.88 89 HIS A CA 1
ATOM 715 C C . HIS A 1 89 ? 4.676 13.062 -13.415 1.00 33.88 89 HIS A C 1
ATOM 717 O O . HIS A 1 89 ? 4.371 11.880 -13.549 1.00 33.88 89 HIS A O 1
ATOM 723 N N . LEU A 1 90 ? 4.040 13.848 -12.542 1.00 37.53 90 LEU A N 1
ATOM 724 C CA . LEU A 1 90 ? 2.889 13.378 -11.753 1.00 37.53 90 LEU A CA 1
ATOM 725 C C . LEU A 1 90 ? 1.519 13.882 -12.230 1.00 37.53 90 LEU A C 1
ATOM 727 O O . LEU A 1 90 ? 0.513 13.351 -11.773 1.00 37.53 90 LEU A O 1
ATOM 731 N N . GLU A 1 91 ? 1.439 14.798 -13.199 1.00 32.38 91 GLU A N 1
ATOM 732 C CA . GLU A 1 91 ? 0.138 15.379 -13.587 1.00 32.38 91 GLU A CA 1
ATOM 733 C C . GLU A 1 91 ? -0.431 14.918 -14.940 1.00 32.38 91 GLU A C 1
ATOM 735 O O . GLU A 1 91 ? -1.623 15.077 -15.171 1.00 32.38 91 GLU A O 1
ATOM 740 N N . SER A 1 92 ? 0.325 14.253 -15.821 1.00 35.84 92 SER A N 1
ATOM 741 C CA . SER A 1 92 ? -0.192 13.913 -17.164 1.00 35.84 92 SER A CA 1
ATOM 742 C C . SER A 1 92 ? -0.888 12.550 -17.298 1.00 35.84 92 SER A C 1
ATOM 744 O O . SER A 1 92 ? -1.337 12.207 -18.388 1.00 35.84 92 SER A O 1
ATOM 746 N N . VAL A 1 93 ? -1.010 11.761 -16.222 1.00 38.16 93 VAL A N 1
ATOM 747 C CA . VAL A 1 93 ? -1.687 10.440 -16.255 1.00 38.16 93 VAL A CA 1
ATOM 748 C C . VAL A 1 93 ? -3.113 10.500 -15.683 1.00 38.16 93 VAL A C 1
ATOM 750 O O . VAL A 1 93 ? -3.853 9.522 -15.758 1.00 38.16 93 VAL A O 1
ATOM 753 N N . LEU A 1 94 ? -3.529 11.643 -15.127 1.00 36.19 94 LEU A N 1
ATOM 754 C CA . LEU A 1 94 ? -4.841 11.785 -14.485 1.00 36.19 94 LEU A CA 1
ATOM 755 C C . LEU A 1 94 ? -5.946 12.325 -15.399 1.00 36.19 94 LEU A C 1
ATOM 757 O O . LEU A 1 94 ? -7.116 12.227 -15.032 1.00 36.19 94 LEU A O 1
ATOM 761 N N . GLU A 1 95 ? -5.626 12.798 -16.602 1.00 34.25 95 GLU A N 1
ATOM 762 C CA . GLU A 1 95 ? -6.646 13.250 -17.546 1.00 34.25 95 GLU A CA 1
ATOM 763 C C . GLU A 1 95 ? -6.906 12.231 -18.664 1.00 34.25 95 GLU A C 1
ATOM 765 O O . GLU A 1 95 ? -6.166 12.128 -19.636 1.00 34.25 95 GLU A O 1
ATOM 770 N N . VAL A 1 96 ? -8.048 11.547 -18.494 1.00 36.16 96 VAL A N 1
ATOM 771 C CA . VAL A 1 96 ? -8.936 10.982 -19.528 1.00 36.16 96 VAL A CA 1
ATOM 772 C C . VAL A 1 96 ? -8.334 9.792 -20.299 1.00 36.16 96 VAL A C 1
ATOM 774 O O . VAL A 1 96 ? -7.456 9.919 -21.137 1.00 36.16 96 VAL A O 1
ATOM 777 N N . ASP A 1 97 ? -8.792 8.564 -20.055 1.00 28.41 97 ASP A N 1
ATOM 778 C CA . ASP A 1 97 ? -10.018 8.142 -20.732 1.00 28.41 97 ASP A CA 1
ATOM 779 C C . ASP A 1 97 ? -10.834 7.089 -19.968 1.00 28.41 97 ASP A C 1
ATOM 781 O O . ASP A 1 97 ? -10.304 6.184 -19.315 1.00 28.41 97 ASP A O 1
ATOM 785 N N . GLN A 1 98 ? -12.156 7.201 -20.097 1.00 37.97 98 GLN A N 1
ATOM 786 C CA . GLN A 1 98 ? -13.164 6.283 -19.568 1.00 37.97 98 GLN A CA 1
ATOM 787 C C . GLN A 1 98 ? -13.107 4.932 -20.306 1.00 37.97 98 GLN A C 1
ATOM 789 O O . GLN A 1 98 ? -14.011 4.576 -21.058 1.00 37.97 98 GLN A O 1
ATOM 794 N N . PHE A 1 99 ? -12.044 4.148 -20.119 1.00 35.38 99 PHE A N 1
ATOM 795 C CA . PHE A 1 99 ? -11.932 2.832 -20.745 1.00 35.38 99 PHE A CA 1
ATOM 796 C C . PHE A 1 99 ? -12.475 1.720 -19.836 1.00 35.38 99 PHE A C 1
ATOM 798 O O . PHE A 1 99 ? -12.037 1.515 -18.704 1.00 35.38 99 PHE A O 1
ATOM 805 N N . SER A 1 100 ? -13.460 0.992 -20.367 1.00 34.06 100 SER A N 1
ATOM 806 C CA . SER A 1 100 ? -14.108 -0.181 -19.767 1.00 34.06 100 SER A CA 1
ATOM 807 C C . SER A 1 100 ? -13.088 -1.202 -19.218 1.00 34.06 100 SER A C 1
ATOM 809 O O . SER A 1 100 ? -12.114 -1.519 -19.909 1.00 34.06 100 SER A O 1
ATOM 811 N N . PRO A 1 101 ? -13.284 -1.773 -18.009 1.00 41.16 101 PRO A N 1
ATOM 812 C CA . PRO A 1 101 ? -12.260 -2.548 -17.321 1.00 41.16 101 PRO A CA 1
ATOM 813 C C . PRO A 1 101 ? -12.195 -3.985 -17.855 1.00 41.16 101 PRO A C 1
ATOM 815 O O . PRO A 1 101 ? -12.621 -4.937 -17.199 1.00 41.16 101 PRO A O 1
ATOM 818 N N . ARG A 1 102 ? -11.604 -4.183 -19.035 1.00 37.81 102 ARG A N 1
ATOM 819 C CA . ARG A 1 102 ? -11.030 -5.484 -19.401 1.00 37.81 102 ARG A CA 1
ATOM 820 C C . ARG A 1 102 ? -9.535 -5.433 -19.151 1.00 37.81 102 ARG A C 1
ATOM 822 O O . ARG A 1 102 ? -8.796 -4.942 -19.986 1.00 37.81 102 ARG A O 1
ATOM 829 N N . SER A 1 103 ? -9.161 -5.933 -17.970 1.00 44.53 103 SER A N 1
ATOM 830 C CA . SER A 1 103 ? -7.817 -6.354 -17.533 1.00 44.53 103 SER A CA 1
ATOM 831 C C . SER A 1 103 ? -6.631 -5.486 -17.996 1.00 44.53 103 SER A C 1
ATOM 833 O O . SER A 1 103 ? -6.296 -5.519 -19.179 1.00 44.53 103 SER A O 1
ATOM 835 N N . PRO A 1 104 ? -5.900 -4.813 -17.087 1.00 48.56 104 PRO A N 1
ATOM 836 C CA . PRO A 1 104 ? -4.671 -4.130 -17.481 1.00 48.56 104 PRO A CA 1
ATOM 837 C C . PRO A 1 104 ? -3.682 -5.133 -18.094 1.00 48.56 104 PRO A C 1
ATOM 839 O O . PRO A 1 104 ? -3.547 -6.263 -17.615 1.00 48.56 104 PRO A O 1
ATOM 842 N N . SER A 1 105 ? -3.033 -4.735 -19.189 1.00 42.84 105 SER A N 1
ATOM 843 C CA . SER A 1 105 ? -2.047 -5.557 -19.890 1.00 42.84 105 SER A CA 1
ATOM 844 C C . SER A 1 105 ? -0.811 -5.804 -19.006 1.00 42.84 105 SER A C 1
ATOM 846 O O . SER A 1 105 ? -0.519 -5.000 -18.116 1.00 42.84 105 SER A O 1
ATOM 848 N N . PRO A 1 106 ? -0.035 -6.880 -19.245 1.00 41.75 106 PRO A N 1
ATOM 849 C CA . PRO A 1 106 ? 1.189 -7.170 -18.488 1.00 41.75 106 PRO A CA 1
ATOM 850 C C . PRO A 1 106 ? 2.178 -5.995 -18.462 1.00 41.75 106 PRO A C 1
ATOM 852 O O . PRO A 1 106 ? 2.877 -5.786 -17.476 1.00 41.75 106 PRO A O 1
ATOM 855 N N . GLU A 1 107 ? 2.195 -5.188 -19.525 1.00 39.44 107 GLU A N 1
ATOM 856 C CA . GLU A 1 107 ? 3.044 -4.002 -19.651 1.00 39.44 107 GLU A CA 1
ATOM 857 C C . GLU A 1 107 ? 2.674 -2.887 -18.659 1.00 39.44 107 GLU A C 1
ATOM 859 O O . GLU A 1 107 ? 3.565 -2.203 -18.161 1.00 39.44 107 GLU A O 1
ATOM 864 N N . TYR A 1 108 ? 1.385 -2.743 -18.329 1.00 39.38 108 TYR A N 1
ATOM 865 C CA . TYR A 1 108 ? 0.888 -1.765 -17.355 1.00 39.38 108 TYR A CA 1
ATOM 866 C C . TYR A 1 108 ? 1.303 -2.138 -15.927 1.00 39.38 108 TYR A C 1
ATOM 868 O O . TYR A 1 108 ? 1.701 -1.274 -15.152 1.00 39.38 108 TYR A O 1
ATOM 876 N N . CYS A 1 109 ? 1.291 -3.436 -15.598 1.00 38.97 109 CYS A N 1
ATOM 877 C CA . CYS A 1 109 ? 1.861 -3.919 -14.344 1.00 38.97 109 CYS A CA 1
ATOM 878 C C . CYS A 1 109 ? 3.361 -3.610 -14.278 1.00 38.97 109 CYS A C 1
ATOM 880 O O . CYS A 1 109 ? 3.808 -3.059 -13.282 1.00 38.97 109 CYS A O 1
ATOM 882 N N . VAL A 1 110 ? 4.143 -3.922 -15.319 1.00 36.56 110 VAL A N 1
ATOM 883 C CA . VAL A 1 110 ? 5.615 -3.759 -15.312 1.00 36.56 110 VAL A CA 1
ATOM 884 C C . VAL A 1 110 ? 6.063 -2.304 -15.122 1.00 36.56 110 VAL A C 1
ATOM 886 O O . VAL A 1 110 ? 7.027 -2.070 -14.400 1.00 36.56 110 VAL A O 1
ATOM 889 N N . ILE A 1 111 ? 5.371 -1.329 -15.719 1.00 38.59 111 ILE A N 1
ATOM 890 C CA . ILE A 1 111 ? 5.689 0.103 -15.536 1.00 38.59 111 ILE A CA 1
ATOM 891 C C . ILE A 1 111 ? 5.444 0.538 -14.085 1.00 38.59 111 ILE A C 1
ATOM 893 O O . ILE A 1 111 ? 6.255 1.248 -13.502 1.00 38.59 111 ILE A O 1
ATOM 897 N N . VAL A 1 112 ? 4.372 0.036 -13.481 1.00 38.50 112 VAL A N 1
ATOM 898 C CA . VAL A 1 112 ? 4.031 0.263 -12.076 1.00 38.50 112 VAL A CA 1
ATOM 899 C C . VAL A 1 112 ? 5.024 -0.398 -11.104 1.00 38.50 112 VAL A C 1
ATOM 901 O O . VAL A 1 112 ? 5.323 0.172 -10.058 1.00 38.50 112 VAL A O 1
ATOM 904 N N . TRP A 1 113 ? 5.569 -1.575 -11.437 1.00 35.31 113 TRP A N 1
ATOM 905 C CA . TRP A 1 113 ? 6.591 -2.247 -10.615 1.00 35.31 113 TRP A CA 1
ATOM 906 C C . TRP A 1 113 ? 7.884 -1.418 -10.470 1.00 35.31 113 TRP A C 1
ATOM 908 O O . TRP A 1 113 ? 8.620 -1.625 -9.509 1.00 35.31 113 TRP A O 1
ATOM 918 N N . LEU A 1 114 ? 8.177 -0.499 -11.403 1.00 40.12 114 LEU A N 1
ATOM 919 C CA . LEU A 1 114 ? 9.382 0.346 -11.375 1.00 40.12 114 LEU A CA 1
ATOM 920 C C . LEU A 1 114 ? 9.207 1.643 -10.571 1.00 40.12 114 LEU A C 1
ATOM 922 O O . LEU A 1 114 ? 10.200 2.223 -10.143 1.00 40.12 114 LEU A O 1
ATOM 926 N N . THR A 1 115 ? 7.971 2.078 -10.317 1.00 45.31 115 THR A N 1
ATOM 927 C CA . THR A 1 115 ? 7.657 3.106 -9.314 1.00 45.31 115 THR A CA 1
ATOM 928 C C . THR A 1 115 ? 7.457 2.419 -7.969 1.00 45.31 115 THR A C 1
ATOM 930 O O . THR A 1 115 ? 6.347 2.333 -7.446 1.00 45.31 115 THR A O 1
ATOM 933 N N . TYR A 1 116 ? 8.533 1.832 -7.453 1.00 52.41 116 TYR A N 1
ATOM 934 C CA . TYR A 1 116 ? 8.558 1.252 -6.119 1.00 52.41 116 TYR A CA 1
ATOM 935 C C . TYR A 1 116 ? 8.256 2.377 -5.126 1.00 52.41 116 TYR A C 1
ATOM 937 O O . TYR A 1 116 ? 8.908 3.419 -5.145 1.00 52.41 116 TYR A O 1
ATOM 945 N N . TYR A 1 117 ? 7.217 2.213 -4.314 1.00 69.00 117 TYR A N 1
ATOM 946 C CA . TYR A 1 117 ? 6.818 3.208 -3.325 1.00 69.00 117 TYR A CA 1
ATOM 947 C C . TYR A 1 117 ? 7.806 3.163 -2.157 1.00 69.00 117 TYR A C 1
ATOM 949 O O . TYR A 1 117 ? 7.488 2.614 -1.107 1.00 69.00 117 TYR A O 1
ATOM 957 N N . GLU A 1 118 ? 9.015 3.697 -2.376 1.00 72.25 118 GLU A N 1
ATOM 958 C CA . GLU A 1 118 ? 10.117 3.760 -1.402 1.00 72.25 118 GLU A CA 1
ATOM 959 C C . GLU A 1 118 ? 9.608 4.271 -0.055 1.00 72.25 118 GLU A C 1
ATOM 961 O O . GLU A 1 118 ? 9.801 3.602 0.952 1.00 72.25 118 GLU A O 1
ATOM 966 N N . TRP A 1 119 ? 8.766 5.309 -0.072 1.00 81.00 119 TRP A N 1
ATOM 967 C CA . TRP A 1 119 ? 8.146 5.866 1.130 1.00 81.00 119 TRP A CA 1
ATOM 968 C C . TRP A 1 119 ? 7.396 4.839 1.998 1.00 81.00 119 TRP A C 1
ATOM 970 O O . TRP A 1 119 ? 7.361 4.986 3.213 1.00 81.00 119 TRP A O 1
ATOM 980 N N . VAL A 1 120 ? 6.791 3.790 1.421 1.00 84.56 120 VAL A N 1
ATOM 981 C CA . VAL A 1 120 ? 6.124 2.734 2.207 1.00 84.56 120 VAL A CA 1
ATOM 982 C C . VAL A 1 120 ? 7.157 1.925 2.985 1.00 84.56 120 VAL A C 1
ATOM 984 O O . VAL A 1 120 ? 6.944 1.610 4.157 1.00 84.56 120 VAL A O 1
ATOM 987 N N . TYR A 1 121 ? 8.281 1.607 2.345 1.00 83.19 121 TYR A N 1
ATOM 988 C CA . TYR A 1 121 ? 9.383 0.905 2.989 1.00 83.19 121 TYR A CA 1
ATOM 989 C C . TYR A 1 121 ? 10.102 1.798 3.990 1.00 83.19 121 TYR A C 1
ATOM 991 O O . TYR A 1 121 ? 10.433 1.305 5.061 1.00 83.19 121 TYR A O 1
ATOM 999 N N . ASP A 1 122 ? 10.233 3.096 3.724 1.00 86.69 122 ASP A N 1
ATOM 1000 C CA . ASP A 1 122 ? 10.781 4.057 4.682 1.00 86.69 122 ASP A CA 1
ATOM 1001 C C . ASP A 1 122 ? 9.953 4.045 5.980 1.00 86.69 122 ASP A C 1
ATOM 1003 O O . ASP A 1 122 ? 10.501 3.963 7.079 1.00 86.69 122 ASP A O 1
ATOM 1007 N N . ILE A 1 123 ? 8.617 4.009 5.882 1.00 87.44 123 ILE A N 1
ATOM 1008 C CA . ILE A 1 123 ? 7.742 3.888 7.060 1.00 87.44 123 ILE A CA 1
ATOM 1009 C C . ILE A 1 123 ? 7.927 2.537 7.758 1.00 87.44 123 ILE A C 1
ATOM 1011 O O . ILE A 1 123 ? 8.080 2.485 8.981 1.00 87.44 123 ILE A O 1
ATOM 1015 N N . ILE A 1 124 ? 7.901 1.433 7.004 1.00 85.75 124 ILE A N 1
ATOM 1016 C CA . ILE A 1 124 ? 8.030 0.078 7.564 1.00 85.75 124 ILE A CA 1
ATOM 1017 C C . ILE A 1 124 ? 9.388 -0.101 8.262 1.00 85.75 124 ILE A C 1
ATOM 1019 O O . ILE A 1 124 ? 9.461 -0.705 9.340 1.00 85.75 124 ILE A O 1
ATOM 1023 N N . ASN A 1 125 ? 10.458 0.447 7.690 1.00 84.94 125 ASN A N 1
ATOM 1024 C CA . ASN A 1 125 ? 11.821 0.357 8.206 1.00 84.94 125 ASN A CA 1
ATOM 1025 C C . ASN A 1 125 ? 12.048 1.267 9.414 1.00 84.94 125 ASN A C 1
ATOM 1027 O O . ASN A 1 125 ? 12.861 0.924 10.270 1.00 84.94 125 ASN A O 1
ATOM 1031 N N . GLY A 1 126 ? 11.257 2.328 9.567 1.00 84.69 126 GLY A N 1
ATOM 1032 C CA . GLY A 1 126 ? 11.393 3.272 10.676 1.00 84.69 126 GLY A CA 1
ATOM 1033 C C . GLY A 1 126 ? 12.103 4.573 10.301 1.00 84.69 126 GLY A C 1
ATOM 1034 O O . GLY A 1 126 ? 12.552 5.295 11.183 1.00 84.69 126 GLY A O 1
ATOM 1035 N N . GLU A 1 127 ? 12.248 4.851 9.008 1.00 82.25 127 GLU A N 1
ATOM 1036 C CA . GLU A 1 127 ? 13.046 5.947 8.455 1.00 82.25 127 GLU A CA 1
ATOM 1037 C C . GLU A 1 127 ? 12.221 7.229 8.240 1.00 82.25 127 GLU A C 1
ATOM 1039 O O . GLU A 1 127 ? 12.780 8.324 8.276 1.00 82.25 127 GLU A O 1
ATOM 1044 N N . ALA A 1 128 ? 10.896 7.118 8.063 1.00 82.31 128 ALA A N 1
ATOM 1045 C CA . ALA A 1 128 ? 10.004 8.256 7.803 1.00 82.31 128 ALA A CA 1
ATOM 1046 C C . ALA A 1 128 ? 8.606 8.098 8.434 1.00 82.31 128 ALA A C 1
ATOM 1048 O O . ALA A 1 128 ? 8.188 6.985 8.749 1.00 82.31 128 ALA A O 1
ATOM 1049 N N . ASP A 1 129 ? 7.876 9.214 8.592 1.00 83.06 129 ASP A N 1
ATOM 1050 C CA . ASP A 1 129 ? 6.448 9.291 8.972 1.00 83.06 129 ASP A CA 1
ATOM 1051 C C . ASP A 1 129 ? 6.052 8.428 10.206 1.00 83.06 129 ASP A C 1
ATOM 1053 O O . ASP A 1 129 ? 4.956 7.863 10.275 1.00 83.06 129 ASP A O 1
ATOM 1057 N N . GLN A 1 130 ? 6.944 8.299 11.200 1.00 89.62 130 GLN A N 1
ATOM 1058 C CA . GLN A 1 130 ? 6.726 7.445 12.383 1.00 89.62 130 GLN A CA 1
ATOM 1059 C C . GLN A 1 130 ? 5.659 7.992 13.346 1.00 89.62 130 GLN A C 1
ATOM 1061 O O . GLN A 1 130 ? 5.000 7.231 14.050 1.00 89.62 130 GLN A O 1
ATOM 1066 N N . ASP A 1 131 ? 5.434 9.303 13.344 1.00 88.56 131 ASP A N 1
ATOM 1067 C CA . ASP A 1 131 ? 4.384 9.999 14.100 1.00 88.56 131 ASP A CA 1
ATOM 1068 C C . ASP A 1 131 ? 2.959 9.646 13.626 1.00 88.56 131 ASP A C 1
ATOM 1070 O O . ASP A 1 131 ? 1.963 9.870 14.324 1.00 88.56 131 ASP A O 1
ATOM 1074 N N . ARG A 1 132 ? 2.841 9.067 12.427 1.00 90.06 132 ARG A N 1
ATOM 1075 C CA . ARG A 1 132 ? 1.565 8.649 11.835 1.00 90.06 132 ARG A CA 1
ATOM 1076 C C . ARG A 1 132 ? 1.185 7.219 12.204 1.00 90.06 132 ARG A C 1
ATOM 1078 O O . ARG A 1 132 ? 0.065 6.802 11.898 1.00 90.06 132 ARG A O 1
ATOM 1085 N N . ILE A 1 133 ? 2.079 6.472 12.851 1.00 93.31 133 ILE A N 1
ATOM 1086 C CA . ILE A 1 133 ? 1.863 5.067 13.189 1.00 93.31 133 ILE A CA 1
ATOM 1087 C C . ILE A 1 133 ? 0.856 4.944 14.332 1.00 93.31 133 ILE A C 1
ATOM 1089 O O . ILE A 1 133 ? 1.038 5.444 15.440 1.00 93.31 133 ILE A O 1
ATOM 1093 N N . VAL A 1 134 ? -0.220 4.217 14.050 1.00 93.62 134 VAL A N 1
ATOM 1094 C CA . VAL A 1 134 ? -1.267 3.876 15.012 1.00 93.62 134 VAL A CA 1
ATOM 1095 C C . VAL A 1 134 ? -0.968 2.526 15.647 1.00 93.62 134 VAL A C 1
ATOM 1097 O O . VAL A 1 134 ? -1.136 2.369 16.851 1.00 93.62 134 VAL A O 1
ATOM 1100 N N . PHE A 1 135 ? -0.483 1.563 14.873 1.00 94.38 135 PHE A N 1
ATOM 1101 C CA . PHE A 1 135 ? -0.151 0.242 15.385 1.00 94.38 135 PHE A CA 1
ATOM 1102 C C . PHE A 1 135 ? 0.957 -0.395 14.561 1.00 94.38 135 PHE A C 1
ATOM 1104 O O . PHE A 1 135 ? 1.033 -0.196 13.350 1.00 94.38 135 PHE A O 1
ATOM 1111 N N . GLN A 1 136 ? 1.791 -1.191 15.222 1.00 92.56 136 GLN A N 1
ATOM 1112 C CA . GLN A 1 136 ? 2.873 -1.931 14.599 1.00 92.56 136 GLN A CA 1
ATOM 1113 C C . GLN A 1 136 ? 2.913 -3.347 15.170 1.00 92.56 136 GLN A C 1
ATOM 1115 O O . GLN A 1 136 ? 3.077 -3.523 16.377 1.00 92.56 136 GLN A O 1
ATOM 1120 N N . CYS A 1 137 ? 2.790 -4.368 14.314 1.00 88.75 137 CYS A N 1
ATOM 1121 C CA . CYS A 1 137 ? 3.011 -5.745 14.750 1.00 88.75 137 CYS A CA 1
ATOM 1122 C C . CYS A 1 137 ? 4.455 -5.903 15.279 1.00 88.75 137 CYS A C 1
ATOM 1124 O O . CYS A 1 137 ? 5.378 -5.472 14.580 1.00 88.75 137 CYS A O 1
ATOM 1126 N N . PRO A 1 138 ? 4.672 -6.561 16.440 1.00 81.00 138 PRO A N 1
ATOM 1127 C CA . PRO A 1 138 ? 5.980 -6.617 17.108 1.00 81.00 138 PRO A CA 1
ATOM 1128 C C . PRO A 1 138 ? 7.098 -7.263 16.279 1.00 81.00 138 PRO A C 1
ATOM 1130 O O . PRO A 1 138 ? 8.256 -6.869 16.379 1.00 81.00 138 PRO A O 1
ATOM 1133 N N . CYS A 1 139 ? 6.760 -8.265 15.464 1.00 79.62 139 CYS A N 1
ATOM 1134 C CA . CYS A 1 139 ? 7.713 -8.978 14.620 1.00 79.62 139 CYS A CA 1
ATOM 1135 C C . CYS A 1 139 ? 7.596 -8.491 13.171 1.00 79.62 139 CYS A C 1
ATOM 1137 O O . CYS A 1 139 ? 6.636 -8.836 12.478 1.00 79.62 139 CYS A O 1
ATOM 1139 N N . LYS A 1 140 ? 8.576 -7.704 12.704 1.00 70.75 140 LYS A N 1
ATOM 1140 C CA . LYS A 1 140 ? 8.632 -7.228 11.307 1.00 70.75 140 LYS A CA 1
ATOM 1141 C C . LYS A 1 140 ? 8.867 -8.363 10.299 1.00 70.75 140 LYS A C 1
ATOM 1143 O O . LYS A 1 140 ? 8.424 -8.265 9.160 1.00 70.75 140 LYS A O 1
ATOM 1148 N N . ASP A 1 141 ? 9.490 -9.457 10.737 1.00 75.56 141 ASP A N 1
ATOM 1149 C CA . ASP A 1 141 ? 9.751 -10.641 9.908 1.00 75.56 141 ASP A CA 1
ATOM 1150 C C . ASP A 1 141 ? 8.536 -11.577 9.781 1.00 75.56 141 ASP A C 1
ATOM 1152 O O . ASP A 1 141 ? 8.564 -12.549 9.014 1.00 75.56 141 ASP A O 1
ATOM 1156 N N . ASP A 1 142 ? 7.445 -11.306 10.508 1.00 83.88 142 ASP A N 1
ATOM 1157 C CA . ASP A 1 142 ? 6.214 -12.073 10.361 1.00 83.88 142 ASP A CA 1
ATOM 1158 C C . ASP A 1 142 ? 5.549 -11.757 9.015 1.00 83.88 142 ASP A C 1
ATOM 1160 O O . ASP A 1 142 ? 5.080 -10.649 8.745 1.00 83.88 142 ASP A O 1
ATOM 1164 N N . LYS A 1 143 ? 5.433 -12.786 8.172 1.00 83.69 143 LYS A N 1
ATOM 1165 C CA . LYS A 1 143 ? 4.750 -12.722 6.870 1.00 83.69 143 LYS A CA 1
ATOM 1166 C C . LYS A 1 143 ? 3.265 -12.361 6.987 1.00 83.69 143 LYS A C 1
ATOM 1168 O O . LYS A 1 143 ? 2.667 -12.009 5.969 1.00 83.69 143 LYS A O 1
ATOM 1173 N N . ASN A 1 144 ? 2.679 -12.499 8.176 1.00 89.00 144 ASN A N 1
ATOM 1174 C CA . ASN A 1 144 ? 1.302 -12.134 8.498 1.00 89.00 144 ASN A CA 1
ATOM 1175 C C . ASN A 1 144 ? 1.204 -10.868 9.369 1.00 89.00 144 ASN A C 1
ATOM 1177 O O . ASN A 1 144 ? 0.113 -10.551 9.851 1.00 89.00 144 ASN A O 1
ATOM 1181 N N . GLY A 1 145 ? 2.322 -10.168 9.572 1.00 92.12 145 GLY A N 1
ATOM 1182 C CA . GLY A 1 145 ? 2.388 -8.894 10.271 1.00 92.12 145 GLY A CA 1
ATOM 1183 C C . GLY A 1 145 ? 2.050 -7.708 9.366 1.00 92.12 145 GLY A C 1
ATOM 1184 O O . GLY A 1 145 ? 2.174 -7.761 8.135 1.00 92.12 145 GLY A O 1
ATOM 1185 N N . PHE A 1 146 ? 1.617 -6.621 9.995 1.00 94.75 146 PHE A N 1
ATOM 1186 C CA . PHE A 1 146 ? 1.301 -5.368 9.325 1.00 94.75 146 PHE A CA 1
ATOM 1187 C C . PHE A 1 146 ? 1.572 -4.162 10.232 1.00 94.75 146 PHE A C 1
ATOM 1189 O O . PHE A 1 146 ? 1.725 -4.278 11.450 1.00 94.75 146 PHE A O 1
ATOM 1196 N N . LEU A 1 147 ? 1.604 -2.997 9.602 1.00 94.62 147 LEU A N 1
ATOM 1197 C CA . LEU A 1 147 ? 1.642 -1.680 10.212 1.00 94.62 147 LEU A CA 1
ATOM 1198 C C . LEU A 1 147 ? 0.325 -0.962 9.915 1.00 94.62 147 LEU A C 1
ATOM 1200 O O . LEU A 1 147 ? -0.168 -1.050 8.797 1.00 94.62 147 LEU A O 1
ATOM 1204 N N . MET A 1 148 ? -0.233 -0.224 10.865 1.00 95.31 148 MET A N 1
ATOM 1205 C CA . MET A 1 148 ? -1.381 0.653 10.640 1.00 95.31 148 MET A CA 1
ATOM 1206 C C . MET A 1 148 ? -0.969 2.109 10.829 1.00 95.31 148 MET A C 1
ATOM 1208 O O . MET A 1 148 ? -0.380 2.462 11.851 1.00 95.31 148 MET A O 1
ATOM 1212 N N . ILE A 1 149 ? -1.303 2.951 9.854 1.00 94.44 149 ILE A N 1
ATOM 1213 C CA . ILE A 1 149 ? -0.981 4.380 9.837 1.00 94.44 149 ILE A CA 1
ATOM 1214 C C . ILE A 1 149 ? -2.234 5.228 9.623 1.00 94.44 149 ILE A C 1
ATOM 1216 O O . ILE A 1 149 ? -3.206 4.771 9.020 1.00 94.44 149 ILE A O 1
ATOM 1220 N N . ARG A 1 150 ? -2.191 6.481 10.079 1.00 93.25 150 ARG A N 1
ATOM 1221 C CA . ARG A 1 150 ? -3.168 7.512 9.697 1.00 93.25 150 ARG A CA 1
ATOM 1222 C C . ARG A 1 150 ? -2.983 7.884 8.230 1.00 93.25 150 ARG A C 1
ATOM 1224 O O . ARG A 1 150 ? -1.840 8.064 7.801 1.00 93.25 150 ARG A O 1
ATOM 1231 N N . ASP A 1 151 ? -4.062 8.001 7.459 1.00 88.88 151 ASP A N 1
ATOM 1232 C CA . ASP A 1 151 ? -3.984 8.515 6.085 1.00 88.88 151 ASP A CA 1
ATOM 1233 C C . ASP A 1 151 ? -3.479 9.974 6.071 1.00 88.88 151 ASP A C 1
ATOM 1235 O O . ASP A 1 151 ? -3.585 10.678 7.073 1.00 88.88 151 ASP A O 1
ATOM 1239 N N . ARG A 1 152 ? -2.879 10.434 4.962 1.00 79.62 152 ARG A N 1
ATOM 1240 C CA . ARG A 1 152 ? -2.400 11.829 4.854 1.00 79.62 152 ARG A CA 1
ATOM 1241 C C . ARG A 1 152 ? -3.552 12.830 4.837 1.00 79.62 152 ARG A C 1
ATOM 1243 O O . ARG A 1 152 ? -3.344 13.978 5.208 1.00 79.62 152 ARG A O 1
ATOM 1250 N N . GLY A 1 153 ? -4.730 12.408 4.384 1.00 77.50 153 GLY A N 1
ATOM 1251 C CA . GLY A 1 153 ? -5.927 13.239 4.336 1.00 77.50 153 GLY A CA 1
ATOM 1252 C C . GLY A 1 153 ? -6.628 13.415 5.682 1.00 77.50 153 GLY A C 1
ATOM 1253 O O . GLY A 1 153 ? -7.558 14.214 5.752 1.00 77.50 153 GLY A O 1
ATOM 1254 N N . TRP A 1 154 ? -6.211 12.701 6.735 1.00 82.88 154 TRP A N 1
ATOM 1255 C CA . TRP A 1 154 ? -6.867 12.748 8.040 1.00 82.88 154 TRP A CA 1
ATOM 1256 C C . TRP A 1 154 ? -6.022 13.476 9.091 1.00 82.88 154 TRP A C 1
ATOM 1258 O O . TRP A 1 154 ? -4.859 13.142 9.315 1.00 82.88 154 TRP A O 1
ATOM 1268 N N . ASP A 1 155 ? -6.633 14.451 9.766 1.00 79.75 155 ASP A N 1
ATOM 1269 C CA . ASP A 1 155 ? -6.006 15.260 10.820 1.00 79.75 155 ASP A CA 1
ATOM 1270 C C . ASP A 1 155 ? -5.726 14.467 12.113 1.00 79.75 155 ASP A C 1
ATOM 1272 O O . ASP A 1 155 ? -4.819 14.802 12.875 1.00 79.75 155 ASP A O 1
ATOM 1276 N N . GLY A 1 156 ? -6.438 13.358 12.332 1.00 80.75 156 GLY A N 1
ATOM 1277 C CA . GLY A 1 156 ? -6.339 12.558 13.551 1.00 80.75 156 GLY A CA 1
ATOM 1278 C C . GLY A 1 156 ? -7.213 13.052 14.702 1.00 80.75 156 GLY A C 1
ATOM 1279 O O . GLY A 1 156 ? -7.170 12.446 15.770 1.00 80.75 156 GLY A O 1
ATOM 1280 N N . GLU A 1 157 ? -7.988 14.118 14.497 1.00 82.31 157 GLU A N 1
ATOM 1281 C CA . GLU A 1 157 ? -8.863 14.714 15.507 1.00 82.31 157 GLU A CA 1
ATOM 1282 C C . GLU A 1 157 ? -10.328 14.386 15.221 1.00 82.31 157 GLU A C 1
ATOM 1284 O O . GLU A 1 157 ? -11.060 13.937 16.106 1.00 82.31 157 GLU A O 1
ATOM 1289 N N . ASN A 1 158 ? -10.768 14.571 13.974 1.00 84.88 158 ASN A N 1
ATOM 1290 C CA . ASN A 1 158 ? -12.166 14.377 13.625 1.00 84.88 158 ASN A CA 1
ATOM 1291 C C . ASN A 1 158 ? -12.473 12.899 13.361 1.00 84.88 158 ASN A C 1
ATOM 1293 O O . ASN A 1 158 ? -12.180 12.357 12.297 1.00 84.88 158 ASN A O 1
ATOM 1297 N N . ILE A 1 159 ? -13.119 12.246 14.325 1.00 86.56 159 ILE A N 1
ATOM 1298 C CA . ILE A 1 159 ? -13.504 10.831 14.239 1.00 86.56 159 ILE A CA 1
ATOM 1299 C C . ILE A 1 159 ? -14.440 10.552 13.051 1.00 86.56 159 ILE A C 1
ATOM 1301 O O . ILE A 1 159 ? -14.370 9.479 12.455 1.00 86.56 159 ILE A O 1
ATOM 1305 N N . ASN A 1 160 ? -15.283 11.510 12.656 1.00 83.75 160 ASN A N 1
ATOM 1306 C CA . ASN A 1 160 ? -16.246 11.304 11.569 1.00 83.75 160 ASN A CA 1
ATOM 1307 C C . ASN A 1 160 ? -15.570 11.153 10.198 1.00 83.75 160 ASN A C 1
ATOM 1309 O O . ASN A 1 160 ? -16.157 10.570 9.290 1.00 83.75 160 ASN A O 1
ATOM 1313 N N . THR A 1 161 ? -14.346 11.663 10.059 1.00 85.94 161 THR A N 1
ATOM 1314 C CA . THR A 1 161 ? -13.503 11.538 8.862 1.00 85.94 161 THR A CA 1
ATOM 1315 C C . THR A 1 161 ? -12.325 10.594 9.099 1.00 85.94 161 THR A C 1
ATOM 1317 O O . THR A 1 161 ? -11.302 10.702 8.424 1.00 85.94 161 THR A O 1
ATOM 1320 N N . LEU A 1 162 ? -12.439 9.688 10.083 1.00 89.94 162 LEU A N 1
ATOM 1321 C CA . LEU A 1 162 ? -11.379 8.742 10.407 1.00 89.94 162 LEU A CA 1
ATOM 1322 C C . LEU A 1 162 ? -10.991 7.936 9.179 1.00 89.94 162 LEU A C 1
ATOM 1324 O O . LEU A 1 162 ? -11.797 7.180 8.641 1.00 89.94 162 LEU A O 1
ATOM 1328 N N . HIS A 1 163 ? -9.713 8.030 8.818 1.00 91.56 163 HIS A N 1
ATOM 1329 C CA . HIS A 1 163 ? -9.141 7.255 7.732 1.00 91.56 163 HIS A CA 1
ATOM 1330 C C . HIS A 1 163 ? -7.790 6.677 8.139 1.00 91.56 163 HIS A C 1
ATOM 1332 O O . HIS A 1 163 ? -6.799 7.388 8.328 1.00 91.56 163 HIS A O 1
ATOM 1338 N N . LEU A 1 164 ? -7.752 5.352 8.273 1.00 94.38 164 LEU A N 1
ATOM 1339 C CA . LEU A 1 164 ? -6.539 4.595 8.565 1.00 94.38 164 LEU A CA 1
ATOM 1340 C C . LEU A 1 164 ? -6.222 3.631 7.428 1.00 94.38 164 LEU A C 1
ATOM 1342 O O . LEU A 1 164 ? -7.107 3.141 6.720 1.00 94.38 164 LEU A O 1
ATOM 1346 N N . VAL A 1 165 ? -4.940 3.318 7.288 1.00 94.38 165 VAL A N 1
ATOM 1347 C CA . VAL A 1 165 ? -4.429 2.402 6.272 1.00 94.38 165 VAL A CA 1
ATOM 1348 C C . VAL A 1 165 ? -3.539 1.361 6.933 1.00 94.38 165 VAL A C 1
ATOM 1350 O O . VAL A 1 165 ? -2.566 1.697 7.603 1.00 94.38 165 VAL A O 1
ATOM 1353 N N . ALA A 1 166 ? -3.858 0.086 6.728 1.00 95.56 166 ALA A N 1
ATOM 1354 C CA . ALA A 1 166 ? -3.008 -1.031 7.106 1.00 95.56 166 ALA A CA 1
ATOM 1355 C C . ALA A 1 166 ? -2.126 -1.469 5.926 1.00 95.56 166 ALA A C 1
ATOM 1357 O O . ALA A 1 166 ? -2.616 -1.727 4.823 1.00 95.56 166 ALA A O 1
ATOM 1358 N N . LEU A 1 167 ? -0.827 -1.574 6.193 1.00 93.50 167 LEU A N 1
ATOM 1359 C CA . LEU A 1 167 ? 0.253 -1.918 5.277 1.00 93.50 167 LEU A CA 1
ATOM 1360 C C . LEU A 1 167 ? 0.914 -3.223 5.757 1.00 93.50 167 LEU A C 1
ATOM 1362 O O . LEU A 1 167 ? 1.595 -3.225 6.784 1.00 93.50 167 LEU A O 1
ATOM 1366 N N . PRO A 1 168 ? 0.735 -4.351 5.054 1.00 92.81 168 PRO A N 1
ATOM 1367 C CA . PRO A 1 168 ? 1.452 -5.588 5.341 1.00 92.81 168 PRO A CA 1
ATOM 1368 C C . PRO A 1 168 ? 2.964 -5.403 5.211 1.00 92.81 168 PRO A C 1
ATOM 1370 O O . PRO A 1 168 ? 3.416 -4.714 4.298 1.00 92.81 168 PRO A O 1
ATOM 1373 N N . TYR A 1 169 ? 3.749 -6.092 6.041 1.00 88.19 169 TYR A N 1
ATOM 1374 C CA . TYR A 1 169 ? 5.212 -6.118 5.879 1.00 88.19 169 TYR A CA 1
ATOM 1375 C C . TYR A 1 169 ? 5.660 -6.944 4.680 1.00 88.19 169 TYR A C 1
ATOM 1377 O O . TYR A 1 169 ? 6.724 -6.716 4.109 1.00 88.19 169 TYR A O 1
ATOM 1385 N N . ARG A 1 170 ? 4.850 -7.936 4.299 1.00 85.56 170 ARG A N 1
ATOM 1386 C CA . ARG A 1 170 ? 5.186 -8.881 3.241 1.00 85.56 170 ARG A CA 1
ATOM 1387 C C . ARG A 1 170 ? 5.374 -8.157 1.896 1.00 85.56 170 ARG A C 1
ATOM 1389 O O . ARG A 1 170 ? 4.388 -7.648 1.358 1.00 85.56 170 ARG A O 1
ATOM 1396 N N . PRO A 1 171 ? 6.578 -8.192 1.295 1.00 81.81 171 PRO A N 1
ATOM 1397 C CA . PRO A 1 171 ? 6.807 -7.586 -0.009 1.00 81.81 171 PRO A CA 1
ATOM 1398 C C . PRO A 1 171 ? 6.141 -8.403 -1.125 1.00 81.81 171 PRO A C 1
ATOM 1400 O O . PRO A 1 171 ? 5.884 -9.605 -0.991 1.00 81.81 171 PRO A O 1
ATOM 1403 N N . GLY A 1 172 ? 5.882 -7.749 -2.258 1.00 77.81 172 GLY A N 1
ATOM 1404 C CA . GLY A 1 172 ? 5.379 -8.392 -3.478 1.00 77.81 172 GLY A CA 1
ATOM 1405 C C . GLY A 1 172 ? 3.865 -8.630 -3.530 1.00 77.81 172 GLY A C 1
ATOM 1406 O O . GLY A 1 172 ? 3.379 -9.165 -4.523 1.00 77.81 172 GLY A O 1
ATOM 1407 N N . LEU A 1 173 ? 3.108 -8.226 -2.505 1.00 85.50 173 LEU A N 1
ATOM 1408 C CA . LEU A 1 173 ? 1.651 -8.110 -2.590 1.00 85.50 173 LEU A CA 1
ATOM 1409 C C . LEU A 1 173 ? 1.306 -6.704 -3.075 1.00 85.50 173 LEU A C 1
ATOM 1411 O O . LEU A 1 173 ? 1.365 -5.761 -2.293 1.00 85.50 173 LEU A O 1
ATOM 1415 N N . LEU A 1 174 ? 0.960 -6.550 -4.355 1.00 84.19 174 LEU A N 1
ATOM 1416 C CA . LEU A 1 174 ? 0.692 -5.227 -4.920 1.00 84.19 174 LEU A CA 1
ATOM 1417 C C . LEU A 1 174 ? -0.790 -4.876 -4.897 1.00 84.19 174 LEU A C 1
ATOM 1419 O O . LEU A 1 174 ? -1.169 -3.756 -4.571 1.00 84.19 174 LEU A O 1
ATOM 1423 N N . THR A 1 175 ? -1.638 -5.827 -5.289 1.00 82.81 175 THR A N 1
ATOM 1424 C CA . THR A 1 175 ? -3.083 -5.611 -5.434 1.00 82.81 175 THR A CA 1
ATOM 1425 C C . THR A 1 175 ? -3.884 -6.829 -4.983 1.00 82.81 175 THR A C 1
ATOM 1427 O O . THR A 1 175 ? -3.341 -7.903 -4.718 1.00 82.81 175 THR A O 1
ATOM 1430 N N . ILE A 1 176 ? -5.217 -6.717 -5.016 1.00 83.25 176 ILE A N 1
ATOM 1431 C CA . ILE A 1 176 ? -6.112 -7.861 -4.785 1.00 83.25 176 ILE A CA 1
ATOM 1432 C C . ILE A 1 176 ? -5.885 -9.031 -5.761 1.00 83.25 176 ILE A C 1
ATOM 1434 O O . ILE A 1 176 ? -6.313 -10.145 -5.472 1.00 83.25 176 ILE A O 1
ATOM 1438 N N . ARG A 1 177 ? -5.225 -8.819 -6.913 1.00 83.06 177 ARG A N 1
ATOM 1439 C CA . ARG A 1 177 ? -4.925 -9.898 -7.874 1.00 83.06 177 ARG A CA 1
ATOM 1440 C C . ARG A 1 177 ? -3.812 -10.829 -7.413 1.00 83.06 177 ARG A C 1
ATOM 1442 O O . ARG A 1 177 ? -3.763 -11.968 -7.881 1.00 83.06 177 ARG A O 1
ATOM 1449 N N . ASP A 1 178 ? -2.968 -10.375 -6.496 1.00 82.31 178 ASP A N 1
ATOM 1450 C CA . ASP A 1 178 ? -1.860 -11.160 -5.945 1.00 82.31 178 ASP A CA 1
ATOM 1451 C C . ASP A 1 178 ? -2.308 -11.987 -4.730 1.00 82.31 178 ASP A C 1
ATOM 1453 O O . ASP A 1 178 ? -1.610 -12.899 -4.280 1.00 82.31 178 ASP A O 1
ATOM 1457 N N . LEU A 1 179 ? -3.516 -11.724 -4.217 1.00 85.31 179 LEU A N 1
ATOM 1458 C CA . LEU A 1 179 ? -4.098 -12.474 -3.113 1.00 85.31 179 LEU A CA 1
ATOM 1459 C C . LEU A 1 179 ? -4.387 -13.927 -3.516 1.00 85.31 179 LEU A C 1
ATOM 1461 O O . LEU A 1 179 ? -4.879 -14.235 -4.604 1.00 85.31 179 LEU A O 1
ATOM 1465 N N . ARG A 1 180 ? -4.056 -14.843 -2.608 1.00 87.44 180 ARG A N 1
ATOM 1466 C CA . ARG A 1 180 ? -4.206 -16.297 -2.728 1.00 87.44 180 ARG A CA 1
ATOM 1467 C C . ARG A 1 180 ? -4.677 -16.824 -1.377 1.00 87.44 180 ARG A C 1
ATOM 1469 O O . ARG A 1 180 ? -4.572 -16.119 -0.375 1.00 87.44 180 ARG A O 1
ATOM 1476 N N . ALA A 1 181 ? -5.133 -18.074 -1.332 1.00 88.12 181 ALA A N 1
ATOM 1477 C CA . ALA A 1 181 ? -5.564 -18.711 -0.085 1.00 88.12 181 ALA A CA 1
ATOM 1478 C C . ALA A 1 181 ? -4.477 -18.678 1.012 1.00 88.12 181 ALA A C 1
ATOM 1480 O O . ALA A 1 181 ? -4.789 -18.524 2.189 1.00 88.12 181 ALA A O 1
ATOM 1481 N N . SER A 1 182 ? -3.196 -18.714 0.626 1.00 87.31 182 SER A N 1
ATOM 1482 C CA . SER A 1 182 ? -2.049 -18.583 1.537 1.00 87.31 182 SER A CA 1
ATOM 1483 C C . SER A 1 182 ? -1.977 -17.248 2.285 1.00 87.31 182 SER A C 1
ATOM 1485 O O . SER A 1 182 ? -1.247 -17.149 3.263 1.00 87.31 182 SER A O 1
ATOM 1487 N N . HIS A 1 183 ? -2.683 -16.214 1.820 1.00 90.56 183 HIS A N 1
ATOM 1488 C CA . HIS A 1 183 ? -2.686 -14.876 2.418 1.00 90.56 183 HIS A CA 1
ATOM 1489 C C . HIS A 1 183 ? -3.878 -14.651 3.360 1.00 90.56 183 HIS A C 1
ATOM 1491 O O . HIS A 1 183 ? -3.992 -13.583 3.953 1.00 90.56 183 HIS A O 1
ATOM 1497 N N . LEU A 1 184 ? -4.761 -15.643 3.533 1.00 91.69 184 LEU A N 1
ATOM 1498 C CA . LEU A 1 184 ? -5.892 -15.543 4.458 1.00 91.69 184 LEU A CA 1
ATOM 1499 C C . LEU A 1 184 ? -5.480 -15.249 5.912 1.00 91.69 184 LEU A C 1
ATOM 1501 O O . LEU A 1 184 ? -6.160 -14.427 6.521 1.00 91.69 184 LEU A O 1
ATOM 1505 N N . PRO A 1 185 ? -4.401 -15.834 6.477 1.00 93.50 185 PRO A N 1
ATOM 1506 C CA . PRO A 1 185 ? -3.977 -15.503 7.839 1.00 93.50 185 PRO A CA 1
ATOM 1507 C C . PRO A 1 185 ? -3.625 -14.020 8.002 1.00 93.50 185 PRO A C 1
ATOM 1509 O O . PRO A 1 185 ? -4.127 -13.377 8.915 1.00 93.50 185 PRO A O 1
ATOM 1512 N N . LEU A 1 186 ? -2.866 -13.449 7.061 1.00 93.06 186 LEU A N 1
ATOM 1513 C CA . LEU A 1 186 ? -2.560 -12.016 7.020 1.00 93.06 186 LEU A CA 1
ATOM 1514 C C . LEU A 1 186 ? -3.834 -11.155 6.979 1.00 93.06 186 LEU A C 1
ATOM 1516 O O . LEU A 1 186 ? -3.972 -10.220 7.759 1.00 93.06 186 LEU A O 1
ATOM 1520 N N . LEU A 1 187 ? -4.777 -11.467 6.084 1.00 93.31 187 LEU A N 1
ATOM 1521 C CA . LEU A 1 187 ? -6.013 -10.686 5.951 1.00 93.31 187 LEU A CA 1
ATOM 1522 C C . LEU A 1 187 ? -6.895 -10.779 7.202 1.00 93.31 187 LEU A C 1
ATOM 1524 O O . LEU A 1 187 ? -7.503 -9.785 7.592 1.00 93.31 187 LEU A O 1
ATOM 1528 N N . ARG A 1 188 ? -6.949 -11.955 7.839 1.00 93.81 188 ARG A N 1
ATOM 1529 C CA . ARG A 1 188 ? -7.648 -12.146 9.115 1.00 93.81 188 ARG A CA 1
ATOM 1530 C C . ARG A 1 188 ? -6.999 -11.322 10.216 1.00 93.81 188 ARG A C 1
ATOM 1532 O O . ARG A 1 188 ? -7.723 -10.598 10.879 1.00 93.81 188 ARG A O 1
ATOM 1539 N N . ASN A 1 189 ? -5.671 -11.361 10.332 1.00 94.31 189 ASN A N 1
ATOM 1540 C CA . ASN A 1 189 ? -4.927 -10.560 11.303 1.00 94.31 189 ASN A CA 1
ATOM 1541 C C . ASN A 1 189 ? -5.199 -9.065 11.124 1.00 94.31 189 ASN A C 1
ATOM 1543 O O . ASN A 1 189 ? -5.534 -8.393 12.092 1.00 94.31 189 ASN A O 1
ATOM 1547 N N . ILE A 1 190 ? -5.120 -8.551 9.891 1.00 95.12 190 ILE A N 1
ATOM 1548 C CA . ILE A 1 190 ? -5.430 -7.143 9.605 1.00 95.12 190 ILE A CA 1
ATOM 1549 C C . ILE A 1 190 ? -6.862 -6.812 10.030 1.00 95.12 190 ILE A C 1
ATOM 1551 O O . ILE A 1 190 ? -7.093 -5.782 10.652 1.00 95.12 190 ILE A O 1
ATOM 1555 N N . TYR A 1 191 ? -7.826 -7.681 9.722 1.00 94.50 191 TYR A N 1
ATOM 1556 C CA . TYR A 1 191 ? -9.228 -7.448 10.053 1.00 94.50 191 TYR A CA 1
ATOM 1557 C C . TYR A 1 191 ? -9.519 -7.517 11.560 1.00 94.50 191 TYR A C 1
ATOM 1559 O O . TYR A 1 191 ? -10.262 -6.684 12.068 1.00 94.50 191 TYR A O 1
ATOM 1567 N N . THR A 1 192 ? -8.981 -8.502 12.281 1.00 94.56 192 THR A N 1
ATOM 1568 C CA . THR A 1 192 ? -9.254 -8.683 13.715 1.00 94.56 192 THR A CA 1
ATOM 1569 C C . THR A 1 192 ? -8.479 -7.674 14.548 1.00 94.56 192 THR A C 1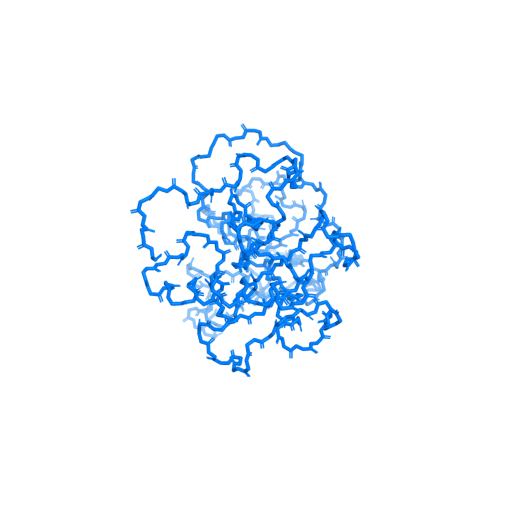
ATOM 1571 O O . THR A 1 192 ? -9.095 -6.846 15.211 1.00 94.56 192 THR A O 1
ATOM 1574 N N . ILE A 1 193 ? -7.151 -7.663 14.415 1.00 95.00 193 ILE A N 1
ATOM 1575 C CA . ILE A 1 193 ? -6.264 -6.779 15.179 1.00 95.00 193 ILE A CA 1
ATOM 1576 C C . ILE A 1 193 ? -6.540 -5.324 14.805 1.00 95.00 193 ILE A C 1
ATOM 1578 O O . ILE A 1 193 ? -6.579 -4.458 15.667 1.00 95.00 193 ILE A O 1
ATOM 1582 N N . GLY A 1 194 ? -6.793 -5.035 13.525 1.00 94.81 194 GLY A N 1
ATOM 1583 C CA . GLY A 1 194 ? -7.115 -3.677 13.097 1.00 94.81 194 GLY A CA 1
ATOM 1584 C C . GLY A 1 194 ? -8.382 -3.123 13.750 1.00 94.81 194 GLY A C 1
ATOM 1585 O O . GLY A 1 194 ? -8.401 -1.954 14.118 1.00 94.81 194 GLY A O 1
ATOM 1586 N N . LYS A 1 195 ? -9.423 -3.944 13.948 1.00 95.06 195 LYS A N 1
ATOM 1587 C CA . LYS A 1 195 ? -10.623 -3.517 14.686 1.00 95.06 195 LYS A CA 1
ATOM 1588 C C . LYS A 1 195 ? -10.323 -3.274 16.161 1.00 95.06 195 LYS A C 1
ATOM 1590 O O . LYS A 1 195 ? -10.738 -2.247 16.679 1.00 95.06 195 LYS A O 1
ATOM 1595 N N . GLU A 1 196 ? -9.592 -4.187 16.799 1.00 95.75 196 GLU A N 1
ATOM 1596 C CA . GLU A 1 196 ? -9.207 -4.071 18.212 1.00 95.75 196 GLU A CA 1
ATOM 1597 C C . GLU A 1 196 ? -8.401 -2.792 18.465 1.00 95.75 196 GLU A C 1
ATOM 1599 O O . GLU A 1 196 ? -8.719 -2.033 19.371 1.00 95.75 196 GLU A O 1
ATOM 1604 N N . VAL A 1 197 ? -7.430 -2.494 17.598 1.00 95.31 197 VAL A N 1
ATOM 1605 C CA . VAL A 1 197 ? -6.615 -1.270 17.661 1.00 95.31 197 VAL A CA 1
ATOM 1606 C C . VAL A 1 197 ? -7.470 -0.010 17.539 1.00 95.31 197 VAL A C 1
ATOM 1608 O O . VAL A 1 197 ? -7.232 0.971 18.243 1.00 95.31 197 VAL A O 1
ATOM 1611 N N . VAL A 1 198 ? -8.443 -0.004 16.624 1.00 94.56 198 VAL A N 1
ATOM 1612 C CA . VAL A 1 198 ? -9.315 1.161 16.424 1.00 94.56 198 VAL A CA 1
ATOM 1613 C C . VAL A 1 198 ? -10.254 1.358 17.610 1.00 94.56 198 VAL A C 1
ATOM 1615 O O . VAL A 1 198 ? -10.453 2.490 18.049 1.00 94.56 198 VAL A O 1
ATOM 1618 N N . GLU A 1 199 ? -10.787 0.270 18.156 1.00 94.81 199 GLU A N 1
ATOM 1619 C CA . GLU A 1 199 ? -11.637 0.301 19.342 1.00 94.81 199 GLU A CA 1
ATOM 1620 C C . GLU A 1 199 ? -10.855 0.770 20.576 1.00 94.81 199 GLU A C 1
ATOM 1622 O O . GLU A 1 199 ? -11.326 1.645 21.297 1.00 94.81 199 GLU A O 1
ATOM 1627 N N . GLU A 1 200 ? -9.623 0.290 20.765 1.00 94.69 200 GLU A N 1
ATOM 1628 C CA . GLU A 1 200 ? -8.741 0.698 21.864 1.00 94.69 200 GLU A CA 1
ATOM 1629 C C . GLU A 1 200 ? -8.348 2.180 21.780 1.00 94.69 200 GLU A C 1
ATOM 1631 O O . GLU A 1 200 ? -8.402 2.895 22.780 1.00 94.69 200 GLU A O 1
ATOM 1636 N N . LYS A 1 201 ? -7.952 2.663 20.595 1.00 92.69 201 LYS A N 1
ATOM 1637 C CA . LYS A 1 201 ? -7.423 4.028 20.441 1.00 92.69 201 LYS A CA 1
ATOM 1638 C C . LYS A 1 201 ? -8.481 5.104 20.272 1.00 92.69 201 LYS A C 1
ATOM 1640 O O . LYS A 1 201 ? -8.259 6.232 20.706 1.00 92.69 201 LYS A O 1
ATOM 1645 N N . TYR A 1 202 ? -9.586 4.782 19.609 1.00 92.31 202 TYR A N 1
ATOM 1646 C CA . TYR A 1 202 ? -10.596 5.765 19.217 1.00 92.31 202 TYR A CA 1
ATOM 1647 C C . TYR A 1 202 ? -11.973 5.487 19.829 1.00 92.31 202 TYR A C 1
ATOM 1649 O O . TYR A 1 202 ? -12.873 6.306 19.670 1.00 92.31 202 TYR A O 1
ATOM 1657 N N . GLY A 1 203 ? -12.163 4.363 20.533 1.00 92.25 203 GLY A N 1
ATOM 1658 C CA . GLY A 1 203 ? -13.446 4.008 21.150 1.00 92.25 203 GLY A CA 1
ATOM 1659 C C . GLY A 1 203 ? -14.540 3.652 20.140 1.00 92.25 203 GLY A C 1
ATOM 1660 O O . GLY A 1 203 ? -15.724 3.690 20.476 1.00 92.25 203 GLY A O 1
ATOM 1661 N N . ILE A 1 204 ? -14.167 3.345 18.894 1.00 91.38 204 ILE A N 1
ATOM 1662 C CA . ILE A 1 204 ? -15.111 3.080 17.806 1.00 91.38 204 ILE A CA 1
ATOM 1663 C C . ILE A 1 204 ? -15.296 1.570 17.673 1.00 91.38 204 ILE A C 1
ATOM 1665 O O . ILE A 1 204 ? -14.328 0.865 17.373 1.00 91.38 204 ILE A O 1
ATOM 1669 N N . PRO A 1 205 ? -16.525 1.049 17.829 1.00 92.12 205 PRO A N 1
ATOM 1670 C CA . PRO A 1 205 ? -16.766 -0.372 17.669 1.00 92.12 205 PRO A CA 1
ATOM 1671 C C . PRO A 1 205 ? -16.579 -0.769 16.205 1.00 92.12 205 PRO A C 1
ATOM 1673 O O . PRO A 1 205 ? -16.998 -0.064 15.283 1.00 92.12 205 PRO A O 1
ATOM 1676 N N . GLY A 1 206 ? -16.041 -1.964 15.970 1.00 87.88 206 GLY A N 1
ATOM 1677 C CA . GLY A 1 206 ? -15.805 -2.462 14.613 1.00 87.88 206 GLY A CA 1
ATOM 1678 C C . GLY A 1 206 ? -17.049 -2.543 13.709 1.00 87.88 206 GLY A C 1
ATOM 1679 O O . GLY A 1 206 ? -16.903 -2.642 12.494 1.00 87.88 206 GLY A O 1
ATOM 1680 N N . SER A 1 207 ? -18.267 -2.484 14.265 1.00 89.75 207 SER A N 1
ATOM 1681 C CA . SER A 1 207 ? -19.526 -2.399 13.506 1.00 89.75 207 SER A CA 1
ATOM 1682 C C . SER A 1 207 ? -19.731 -1.057 12.794 1.00 89.75 207 SER A C 1
ATOM 1684 O O . SER A 1 207 ? -20.453 -1.010 11.800 1.00 89.75 207 SER A O 1
ATOM 1686 N N . GLN A 1 208 ? -19.089 0.013 13.271 1.00 90.00 208 GLN A N 1
ATOM 1687 C CA . GLN A 1 208 ? -19.110 1.348 12.664 1.00 90.00 208 GLN A CA 1
ATOM 1688 C C . GLN A 1 208 ? -17.959 1.561 11.674 1.00 90.00 208 GLN A C 1
ATOM 1690 O O . GLN A 1 208 ? -17.859 2.624 11.061 1.00 90.00 208 GLN A O 1
ATOM 1695 N N . LEU A 1 209 ? -17.111 0.545 11.474 1.00 91.25 209 LEU A N 1
ATOM 1696 C CA . LEU A 1 209 ? -15.988 0.602 10.550 1.00 91.25 209 LEU A CA 1
ATOM 1697 C C . LEU A 1 209 ? -16.324 -0.056 9.216 1.00 91.25 209 LEU A C 1
ATOM 1699 O O . LEU A 1 209 ? -16.773 -1.199 9.119 1.00 91.25 209 LEU A O 1
ATOM 1703 N N . ARG A 1 210 ? -16.010 0.663 8.149 1.00 90.88 210 ARG A N 1
ATOM 1704 C CA . ARG A 1 210 ? -15.956 0.155 6.789 1.00 90.88 210 ARG A CA 1
ATOM 1705 C C . ARG A 1 210 ? -14.506 -0.186 6.461 1.00 90.88 210 ARG A C 1
ATOM 1707 O O . ARG A 1 210 ? -13.663 0.700 6.342 1.00 90.88 210 ARG A O 1
ATOM 1714 N N . ILE A 1 211 ? -14.248 -1.480 6.272 1.00 92.75 211 ILE A N 1
ATOM 1715 C CA . ILE A 1 211 ? -12.921 -2.029 5.962 1.00 92.75 211 ILE A CA 1
ATOM 1716 C C . ILE A 1 211 ? -12.917 -2.532 4.519 1.00 92.75 211 ILE A C 1
ATOM 1718 O O . ILE A 1 211 ? -13.764 -3.348 4.145 1.00 92.75 211 ILE A O 1
ATOM 1722 N N . PHE A 1 212 ? -12.003 -2.035 3.683 1.00 89.69 212 PHE A N 1
ATOM 1723 C CA . PHE A 1 212 ? -12.005 -2.352 2.252 1.00 89.69 212 PHE A CA 1
ATOM 1724 C C . PHE A 1 212 ? -10.626 -2.253 1.588 1.00 89.69 212 PHE A C 1
ATOM 1726 O O . PHE A 1 212 ? -9.679 -1.687 2.124 1.00 89.69 212 PHE A O 1
ATOM 1733 N N . LEU A 1 213 ? -10.539 -2.807 0.377 1.00 88.31 213 LEU A N 1
ATOM 1734 C CA . LEU A 1 213 ? -9.388 -2.716 -0.523 1.00 88.31 213 LEU A CA 1
ATOM 1735 C C . LEU A 1 213 ? -9.787 -1.942 -1.782 1.00 88.31 213 LEU A C 1
ATOM 1737 O O . LEU A 1 213 ? -10.893 -2.132 -2.303 1.00 88.31 213 LEU A O 1
ATOM 1741 N N . GLN A 1 214 ? -8.879 -1.118 -2.298 1.00 81.44 214 GLN A N 1
ATOM 1742 C CA . GLN A 1 214 ? -9.083 -0.386 -3.547 1.00 81.44 214 GLN A CA 1
ATOM 1743 C C . GLN A 1 214 ? -8.621 -1.197 -4.762 1.00 81.44 214 GLN A C 1
ATOM 1745 O O . GLN A 1 214 ? -7.602 -1.892 -4.734 1.00 81.44 214 GLN A O 1
ATOM 1750 N N . TYR A 1 215 ? -9.372 -1.096 -5.860 1.00 74.50 215 TYR A N 1
ATOM 1751 C CA . TYR A 1 215 ? -9.020 -1.722 -7.129 1.00 74.50 215 TYR A CA 1
ATOM 1752 C C . TYR A 1 215 ? -9.458 -0.860 -8.324 1.00 74.50 215 TYR A C 1
ATOM 1754 O O . TYR A 1 215 ? -10.645 -0.760 -8.607 1.00 74.50 215 TYR A O 1
ATOM 1762 N N . LEU A 1 216 ? -8.585 -0.236 -9.115 1.00 76.62 216 LEU A N 1
ATOM 1763 C CA . LEU A 1 216 ? -7.126 -0.082 -9.020 1.00 76.62 216 LEU A CA 1
ATOM 1764 C C . LEU A 1 216 ? -6.715 0.792 -7.815 1.00 76.62 216 LEU A C 1
ATOM 1766 O O . LEU A 1 216 ? -7.423 1.765 -7.544 1.00 76.62 216 LEU A O 1
ATOM 1770 N N . PRO A 1 217 ? -5.608 0.480 -7.113 1.00 77.31 217 PRO A N 1
ATOM 1771 C CA . PRO A 1 217 ? -5.163 1.279 -5.973 1.00 77.31 217 PRO A CA 1
ATOM 1772 C C . PRO A 1 217 ? -4.416 2.548 -6.416 1.00 77.31 217 PRO A C 1
ATOM 1774 O O . PRO A 1 217 ? -3.862 2.592 -7.516 1.00 77.31 217 PRO A O 1
ATOM 1777 N N . SER A 1 218 ? -4.358 3.557 -5.540 1.00 70.81 218 SER A N 1
ATOM 1778 C CA . SER A 1 218 ? -3.526 4.759 -5.744 1.00 70.81 218 SER A CA 1
ATOM 1779 C C . SER A 1 218 ? -2.026 4.448 -5.710 1.00 70.81 218 SER A C 1
ATOM 1781 O O . SER A 1 218 ? -1.237 5.114 -6.377 1.00 70.81 218 SER A O 1
ATOM 1783 N N . PHE A 1 219 ? -1.635 3.418 -4.952 1.00 78.56 219 PHE A N 1
ATOM 1784 C CA . PHE A 1 219 ? -0.282 2.879 -4.945 1.00 78.56 219 PHE A CA 1
ATOM 1785 C C . PHE A 1 219 ? -0.251 1.352 -4.846 1.00 78.56 219 PHE A C 1
ATOM 1787 O O . PHE A 1 219 ? -1.136 0.729 -4.264 1.00 78.56 219 PHE A O 1
ATOM 1794 N N . TYR A 1 220 ? 0.782 0.750 -5.428 1.00 83.00 220 TYR A N 1
ATOM 1795 C CA . TYR A 1 220 ? 0.963 -0.694 -5.571 1.00 83.00 220 TYR A CA 1
ATOM 1796 C C . TYR A 1 220 ? 1.827 -1.268 -4.456 1.00 83.00 220 TYR A C 1
ATOM 1798 O O . TYR A 1 220 ? 2.925 -1.773 -4.657 1.00 83.00 220 TYR A O 1
ATOM 1806 N N . HIS A 1 221 ? 1.267 -1.201 -3.264 1.00 86.06 221 HIS A N 1
ATOM 1807 C CA . HIS A 1 221 ? 1.590 -2.050 -2.131 1.00 86.06 221 HIS A CA 1
ATOM 1808 C C . HIS A 1 221 ? 0.251 -2.333 -1.477 1.00 86.06 221 HIS A C 1
ATOM 1810 O O . HIS A 1 221 ? -0.523 -1.394 -1.290 1.00 86.06 221 HIS A O 1
ATOM 1816 N N . LEU A 1 222 ? -0.060 -3.598 -1.197 1.00 89.44 222 LEU A N 1
ATOM 1817 C CA . LEU A 1 222 ? -1.372 -3.984 -0.691 1.00 89.44 222 LEU A CA 1
ATOM 1818 C C . LEU A 1 222 ? -1.730 -3.105 0.513 1.00 89.44 222 LEU A C 1
ATOM 1820 O O . LEU A 1 222 ? -1.021 -3.099 1.511 1.00 89.44 222 LEU A O 1
ATOM 1824 N N . ASN A 1 223 ? -2.822 -2.357 0.407 1.00 91.62 223 ASN A N 1
ATOM 1825 C CA . ASN A 1 223 ? -3.268 -1.419 1.427 1.00 91.62 223 ASN A CA 1
ATOM 1826 C C . ASN A 1 223 ? -4.726 -1.716 1.779 1.00 91.62 223 ASN A C 1
ATOM 1828 O O . ASN A 1 223 ? -5.580 -1.882 0.908 1.00 91.62 223 ASN A O 1
ATOM 1832 N N . VAL A 1 224 ? -5.008 -1.845 3.073 1.00 94.12 224 VAL A N 1
ATOM 1833 C CA . VAL A 1 224 ? -6.369 -2.060 3.576 1.00 94.12 224 VAL A CA 1
ATOM 1834 C C . VAL A 1 224 ? -6.814 -0.789 4.273 1.00 94.12 224 VAL A C 1
ATOM 1836 O O . VAL A 1 224 ? -6.162 -0.338 5.208 1.00 94.12 224 VAL A O 1
ATOM 1839 N N . HIS A 1 225 ? -7.917 -0.212 3.816 1.00 93.06 225 HIS A N 1
ATOM 1840 C CA . HIS A 1 225 ? -8.445 1.036 4.348 1.00 93.06 225 HIS A CA 1
ATOM 1841 C C . HIS A 1 225 ? -9.499 0.762 5.415 1.00 93.06 225 HIS A C 1
ATOM 1843 O O . HIS A 1 225 ? -10.350 -0.111 5.235 1.00 93.06 225 HIS A O 1
ATOM 1849 N N . PHE A 1 226 ? -9.448 1.543 6.488 1.00 93.81 226 PHE A N 1
ATOM 1850 C CA . PHE A 1 226 ? -10.418 1.581 7.574 1.00 93.81 226 PHE A CA 1
ATOM 1851 C C . PHE A 1 226 ? -10.997 2.993 7.612 1.00 93.81 226 PHE A C 1
ATOM 1853 O O . PHE A 1 226 ? -10.248 3.963 7.701 1.00 93.81 226 PHE A O 1
ATOM 1860 N N . THR A 1 227 ? -12.316 3.084 7.499 1.00 91.94 227 THR A N 1
ATOM 1861 C CA . THR A 1 227 ? -13.070 4.347 7.430 1.00 91.94 227 THR A CA 1
ATOM 1862 C C . THR A 1 227 ? -14.338 4.237 8.255 1.00 91.94 227 THR A C 1
ATOM 1864 O O . THR A 1 227 ? -14.792 3.116 8.512 1.00 91.94 227 THR A O 1
ATOM 1867 N N . MET A 1 228 ? -14.948 5.358 8.626 1.00 89.19 228 MET A N 1
ATOM 1868 C CA . MET A 1 228 ? -16.287 5.323 9.216 1.00 89.19 228 MET A CA 1
ATOM 1869 C C . MET A 1 228 ? -17.322 4.852 8.187 1.00 89.19 228 MET A C 1
ATOM 1871 O O . MET A 1 228 ? -17.230 5.127 6.988 1.00 89.19 228 MET A O 1
ATOM 1875 N N . VAL A 1 229 ? -18.341 4.116 8.639 1.00 85.94 229 VAL A N 1
ATOM 1876 C CA . VAL A 1 229 ? -19.441 3.675 7.764 1.00 85.94 229 VAL A CA 1
ATOM 1877 C C . VAL A 1 229 ? -20.186 4.862 7.156 1.00 85.94 229 VAL A C 1
ATOM 1879 O O . VAL A 1 229 ? -20.625 4.739 6.013 1.00 85.94 229 VAL A O 1
ATOM 1882 N N . ASP A 1 230 ? -20.266 5.988 7.856 1.00 76.81 230 ASP A N 1
ATOM 1883 C CA . ASP A 1 230 ? -20.984 7.188 7.409 1.00 76.81 230 ASP A CA 1
ATOM 1884 C C . ASP A 1 230 ? -20.136 8.116 6.532 1.00 76.81 230 ASP A C 1
ATOM 1886 O O . ASP A 1 230 ? -20.656 9.054 5.933 1.00 76.81 230 ASP A O 1
ATOM 1890 N N . GLU A 1 231 ? -18.840 7.836 6.391 1.00 69.38 231 GLU A N 1
ATOM 1891 C CA . GLU A 1 231 ? -17.967 8.620 5.529 1.00 69.38 231 GLU A CA 1
ATOM 1892 C C . GLU A 1 231 ? -18.360 8.425 4.052 1.00 69.38 231 GLU A C 1
ATOM 1894 O O . GLU A 1 231 ? -18.328 7.311 3.489 1.00 69.38 231 GLU A O 1
ATOM 1899 N N . GLU A 1 232 ? -18.757 9.524 3.407 1.00 61.53 232 GLU A N 1
ATOM 1900 C CA . GLU A 1 232 ? -19.028 9.570 1.973 1.00 61.53 232 GLU A CA 1
ATOM 1901 C C . GLU A 1 232 ? -17.711 9.620 1.197 1.00 61.53 232 GLU A C 1
ATOM 1903 O O . GLU A 1 232 ? -17.121 10.672 0.959 1.00 61.53 232 GLU A O 1
ATOM 1908 N N . ILE A 1 233 ? -17.250 8.453 0.753 1.00 61.78 233 ILE A N 1
ATOM 1909 C CA . ILE A 1 233 ? -16.050 8.345 -0.077 1.00 61.78 233 ILE A CA 1
ATOM 1910 C C . ILE A 1 233 ? -16.425 8.672 -1.535 1.00 61.78 233 ILE A C 1
ATOM 1912 O O . ILE A 1 233 ? -16.676 7.778 -2.355 1.00 61.78 233 ILE A O 1
ATOM 1916 N N . TYR A 1 234 ? -16.508 9.966 -1.862 1.00 42.62 234 TYR A N 1
ATOM 1917 C CA . TYR A 1 234 ? -16.771 10.446 -3.223 1.00 42.62 234 TYR A CA 1
ATOM 1918 C C . TYR A 1 234 ? -15.688 9.939 -4.199 1.00 42.62 234 TYR A C 1
ATOM 1920 O O . TYR A 1 234 ? -14.492 10.010 -3.934 1.00 42.62 234 TYR A O 1
ATOM 1928 N N . GLY A 1 235 ? -16.104 9.382 -5.345 1.00 44.94 235 GLY A N 1
ATOM 1929 C CA . GLY A 1 235 ? -15.198 8.919 -6.413 1.00 44.94 235 GLY A CA 1
ATOM 1930 C C . GLY A 1 235 ? -14.740 7.453 -6.341 1.00 44.94 235 GLY A C 1
ATOM 1931 O O . GLY A 1 235 ? -14.091 6.972 -7.273 1.00 44.94 235 GLY A O 1
ATOM 1932 N N . MET A 1 236 ? -15.108 6.698 -5.298 1.00 45.78 236 MET A N 1
ATOM 1933 C CA . MET A 1 236 ? -14.677 5.299 -5.136 1.00 45.78 236 MET A CA 1
ATOM 1934 C C . MET A 1 236 ? -15.768 4.236 -5.358 1.00 45.78 236 MET A C 1
ATOM 1936 O O . MET A 1 236 ? -15.483 3.040 -5.285 1.00 45.78 236 MET A O 1
ATOM 1940 N N . VAL A 1 237 ? -16.994 4.630 -5.716 1.00 42.38 237 VAL A N 1
ATOM 1941 C CA . VAL A 1 237 ? -18.148 3.721 -5.904 1.00 42.38 237 VAL A CA 1
ATOM 1942 C C . VAL A 1 237 ? -17.896 2.633 -6.972 1.00 42.38 237 VAL A C 1
ATOM 1944 O O . VAL A 1 237 ? -18.448 1.542 -6.878 1.00 42.38 237 VAL A O 1
ATOM 1947 N N . GLY A 1 238 ? -16.991 2.870 -7.936 1.00 37.62 238 GLY A N 1
ATOM 1948 C CA . GLY A 1 238 ? -16.535 1.869 -8.921 1.00 37.62 238 GLY A CA 1
ATOM 1949 C C . GLY A 1 238 ? -15.214 1.148 -8.593 1.00 37.62 238 GLY A C 1
ATOM 1950 O O . GLY A 1 238 ? -14.857 0.198 -9.289 1.00 37.62 238 GLY A O 1
ATOM 1951 N N . LYS A 1 239 ? -14.482 1.586 -7.557 1.00 42.94 239 LYS A N 1
ATOM 1952 C CA . LYS A 1 239 ? -13.155 1.068 -7.147 1.00 42.94 239 LYS A CA 1
ATOM 1953 C C . LYS A 1 239 ? -13.178 0.315 -5.810 1.00 42.94 239 LYS A C 1
ATOM 1955 O O . LYS A 1 239 ? -12.222 -0.392 -5.492 1.00 42.94 239 LYS A O 1
ATOM 1960 N N . ILE A 1 240 ? -14.259 0.443 -5.036 1.00 41.97 240 ILE A N 1
ATOM 1961 C CA . ILE A 1 240 ? -14.480 -0.268 -3.773 1.00 41.97 240 ILE A CA 1
ATOM 1962 C C . ILE A 1 240 ? -15.150 -1.604 -4.070 1.00 41.97 240 ILE A C 1
ATOM 1964 O O . ILE A 1 240 ? -16.318 -1.667 -4.454 1.00 41.97 240 ILE A O 1
ATOM 1968 N N . ARG A 1 241 ? -14.436 -2.704 -3.828 1.00 44.34 241 ARG A N 1
ATOM 1969 C CA . ARG A 1 241 ? -15.071 -4.021 -3.724 1.00 44.34 241 ARG A CA 1
ATOM 1970 C C . ARG A 1 241 ? -15.379 -4.310 -2.261 1.00 44.34 241 ARG A C 1
ATOM 1972 O O . ARG A 1 241 ? -14.511 -4.759 -1.519 1.00 44.34 241 ARG A O 1
ATOM 1979 N N . ARG A 1 242 ? -16.636 -4.080 -1.859 1.00 39.09 242 ARG A N 1
ATOM 1980 C CA . ARG A 1 242 ? -17.183 -4.642 -0.616 1.00 39.09 242 ARG A CA 1
ATOM 1981 C C . ARG A 1 242 ? -17.202 -6.163 -0.757 1.00 39.09 242 ARG A C 1
ATOM 1983 O O . ARG A 1 242 ? -17.938 -6.692 -1.588 1.00 39.09 242 ARG A O 1
ATOM 1990 N N . TYR A 1 243 ? -16.426 -6.873 0.056 1.00 36.66 243 TYR A N 1
ATOM 1991 C CA . TYR A 1 243 ? -16.626 -8.309 0.238 1.00 36.66 243 TYR A CA 1
ATOM 1992 C C . TYR A 1 243 ? -17.838 -8.507 1.154 1.00 36.66 243 TYR A C 1
ATOM 1994 O O . TYR A 1 243 ? -17.709 -8.712 2.352 1.00 36.66 243 TYR A O 1
ATOM 2002 N N . ASN A 1 244 ? -19.034 -8.388 0.576 1.00 31.16 244 ASN A N 1
ATOM 2003 C CA . ASN A 1 244 ? -20.279 -8.794 1.216 1.00 31.16 244 ASN A CA 1
ATOM 2004 C C . ASN A 1 244 ? -20.962 -9.838 0.327 1.00 31.16 244 ASN A C 1
ATOM 2006 O O . ASN A 1 244 ? -21.759 -9.519 -0.550 1.00 31.16 244 ASN A O 1
ATOM 2010 N N . SER A 1 245 ? -20.562 -11.099 0.498 1.00 25.86 245 SER A N 1
ATOM 2011 C CA . SER A 1 245 ? -21.377 -12.284 0.202 1.00 25.86 245 SER A CA 1
ATOM 2012 C C . SER A 1 245 ? -20.668 -13.557 0.686 1.00 25.86 245 SER A C 1
ATOM 2014 O O . SER A 1 245 ? -19.694 -14.013 0.100 1.00 25.86 245 SER A O 1
ATOM 2016 N N . ARG A 1 246 ? -21.203 -14.155 1.759 1.00 24.55 246 ARG A N 1
ATOM 2017 C CA . ARG A 1 246 ? -21.131 -15.602 2.057 1.00 24.55 246 ARG A CA 1
ATOM 2018 C C . ARG A 1 246 ? -19.749 -16.278 2.141 1.00 24.55 246 ARG A C 1
ATOM 2020 O O . ARG A 1 246 ? -19.626 -17.453 1.814 1.00 24.55 246 ARG A O 1
ATOM 2027 N N . LEU A 1 247 ? -18.747 -15.616 2.700 1.00 26.06 247 LEU A N 1
ATOM 2028 C CA . LEU A 1 247 ? -17.698 -16.332 3.426 1.00 26.06 247 LEU A CA 1
ATOM 2029 C C . LEU A 1 247 ? -17.758 -15.866 4.871 1.00 26.06 247 LEU A C 1
ATOM 2031 O O . LEU A 1 247 ? -17.192 -14.837 5.224 1.00 26.06 247 LEU A O 1
ATOM 2035 N N . MET A 1 248 ? -18.517 -16.620 5.671 1.00 24.53 248 MET A N 1
ATOM 2036 C CA . MET A 1 248 ? -18.314 -16.650 7.112 1.00 24.53 248 MET A CA 1
ATOM 2037 C C . MET A 1 248 ? -16.828 -16.931 7.348 1.00 24.53 248 MET A C 1
ATOM 2039 O O . MET A 1 248 ? -16.306 -17.971 6.935 1.00 24.53 248 MET A O 1
ATOM 2043 N N . ILE A 1 249 ? -16.157 -15.960 7.949 1.00 31.89 249 ILE A N 1
ATOM 2044 C CA . ILE A 1 249 ? -15.057 -16.204 8.872 1.00 31.89 249 ILE A CA 1
ATOM 2045 C C . ILE A 1 249 ? -15.629 -15.848 10.235 1.00 31.89 249 ILE A C 1
ATOM 2047 O O . ILE A 1 249 ? -16.284 -14.782 10.305 1.00 31.89 249 ILE A O 1
#

InterPro domains:
  IPR006612 THAP-type zinc finger [PF05485] (6-80)
  IPR006612 THAP-type zinc finger [PS50950] (1-80)
  IPR006612 THAP-type zinc finger [SM00692] (18-85)
  IPR006612 THAP-type zinc finger [SM00980] (4-86)
  IPR008594 Scavenger mRNA decapping enzyme DcpS/DCS2 [PTHR12978] (118-232)
  IPR036265 HIT-like superfamily [G3DSA:3.30.428.10] (114-242)
  IPR036265 HIT-like superfamily [SSF54197] (117-237)

Radius of gyration: 23.57 Å; chains: 1; bounding box: 57×35×62 Å

Secondary structure (DSSP, 8-state):
----B-SSTT---BSSS-EEPPSSTHHHHHHHHH--GGGTTS-GGGHHHH-EE-GGGS-GGGBSSTTT-PBPTT-------S-PPTTS-SSTTSS------S---HHHHHHHHHS--HHHHHHHHTSS-GGGEEEE-S-TT-TT-EEEEE-TT--SS-GGG-EEEEEES-TT--STTT--GGGHHHHHHHHHHHHHHHHHHH---GGGEEEEEESS-SSSS--EEEEETT---TT-TTTEE---SS---

Sequence (249 aa):
MPLGRCLVIGCGTSGGKQFRFPRTVRALEWKKFCQNPKLDSVHYTKLHDRFHICPKHFEEKCYTYPTSGKLLRNALPTLFPPSLPKEAHLESVLEVDQFSPRSPSPEYCVIVWLTYYEWVYDIINGEADQDRIVFQCPCKDDKNGFLMIRDRGWDGENINTLHLVALPYRPGLLTIRDLRASHLPLLRNIYTIGKEVVEEKYGIPGSQLRIFLQYLPSFYHLNVHFTMVDEEIYGMVGKIRRYNSRLMI

Foldseek 3Di:
DFAAQALAPPRPDGGDDWAFQDCDPCSVQQVVQRPHPVCPPPDSNCRRPPHIHDPQQWDCVQDPHNVVSHGDPPTYRHDHDPDDPPDDPDPPPPDDDPDDDDDDDPVVVVVQVVVPVVVLVCCLVVNDDVVQWLDFDPDLPPQLTWTKGFDPPDPVPDQQFGKMKIFGSHPPQFFPVPDDPVCVSSVVCCLPVVQVSCCVPPVDHSVQWDWWWFVVDPHGGTMIMIGGPPDDPPPRPVGTDDPPDDDDD